Protein AF-A0A426UER0-F1 (afdb_monomer_lite)

Structure (mmCIF, N/CA/C/O backbone):
data_AF-A0A426UER0-F1
#
_entry.id   AF-A0A426UER0-F1
#
loop_
_atom_site.group_PDB
_atom_site.id
_atom_site.type_symbol
_atom_site.label_atom_id
_atom_site.label_alt_id
_atom_site.label_comp_id
_atom_site.label_asym_id
_atom_site.label_entity_id
_atom_site.label_seq_id
_atom_site.pdbx_PDB_ins_code
_atom_site.Cartn_x
_atom_site.Cartn_y
_atom_site.Cartn_z
_atom_site.occupancy
_atom_site.B_iso_or_equiv
_atom_site.auth_seq_id
_atom_site.auth_comp_id
_atom_site.auth_asym_id
_atom_site.auth_atom_id
_atom_site.pdbx_PDB_model_num
ATOM 1 N N . MET A 1 1 ? 30.805 23.265 -19.704 1.00 44.50 1 MET A N 1
ATOM 2 C CA . MET A 1 1 ? 29.381 23.670 -19.684 1.00 44.50 1 MET A CA 1
ATOM 3 C C . MET A 1 1 ? 28.616 22.788 -20.663 1.00 44.50 1 MET A C 1
ATOM 5 O O . MET A 1 1 ? 28.752 23.058 -21.846 1.00 44.50 1 MET A O 1
ATOM 9 N N . HIS A 1 2 ? 27.903 21.750 -20.195 1.00 46.91 2 HIS A N 1
ATOM 10 C CA . HIS A 1 2 ? 26.683 21.133 -20.776 1.00 46.91 2 HIS A CA 1
ATOM 11 C C . HIS A 1 2 ? 26.465 19.728 -20.165 1.00 46.91 2 HIS A C 1
ATOM 13 O O . HIS A 1 2 ? 26.781 18.732 -20.796 1.00 46.91 2 HIS A O 1
ATOM 19 N N . ASP A 1 3 ? 25.918 19.647 -18.945 1.00 48.28 3 ASP A N 1
ATOM 20 C CA . ASP A 1 3 ? 25.449 18.372 -18.349 1.00 48.28 3 ASP A CA 1
ATOM 21 C C . ASP A 1 3 ? 23.965 18.407 -17.932 1.00 48.28 3 ASP A C 1
ATOM 23 O O . ASP A 1 3 ? 23.338 17.363 -17.752 1.00 48.28 3 ASP A O 1
ATOM 27 N N . SER A 1 4 ? 23.347 19.592 -17.862 1.00 52.34 4 SER A N 1
ATOM 28 C CA . SER A 1 4 ? 21.941 19.746 -17.454 1.00 52.34 4 SER A CA 1
ATOM 29 C C . SER A 1 4 ? 20.933 19.194 -18.472 1.00 52.34 4 SER A C 1
ATOM 31 O O . SER A 1 4 ? 19.855 18.768 -18.088 1.00 52.34 4 SER A O 1
ATOM 33 N N . ASN A 1 5 ? 21.287 19.110 -19.759 1.00 56.41 5 ASN A N 1
ATOM 34 C CA . ASN A 1 5 ? 20.340 18.726 -20.818 1.00 56.41 5 ASN A CA 1
ATOM 35 C C . ASN A 1 5 ? 20.066 17.204 -20.878 1.00 56.41 5 ASN A C 1
ATOM 37 O O . ASN A 1 5 ? 19.077 16.758 -21.448 1.00 56.41 5 ASN A O 1
ATOM 41 N N . SER A 1 6 ? 20.940 16.387 -20.281 1.00 60.25 6 SER A N 1
ATOM 42 C CA . SER A 1 6 ? 20.860 14.920 -20.348 1.00 60.25 6 SER A CA 1
ATOM 43 C C . SER A 1 6 ? 19.855 14.344 -19.345 1.00 60.25 6 SER A C 1
ATOM 45 O O . SER A 1 6 ? 19.055 13.477 -19.694 1.00 60.25 6 SER A O 1
ATOM 47 N N . MET A 1 7 ? 19.862 14.843 -18.104 1.00 54.94 7 MET A N 1
ATOM 48 C CA . MET A 1 7 ? 18.943 14.413 -17.038 1.00 54.94 7 MET A CA 1
ATOM 49 C C . MET A 1 7 ? 17.490 14.785 -17.357 1.00 54.94 7 MET A C 1
ATOM 51 O O . MET A 1 7 ? 16.600 13.945 -17.218 1.00 54.94 7 MET A O 1
ATOM 55 N N . ASP A 1 8 ? 17.268 16.002 -17.857 1.00 61.72 8 ASP A N 1
ATOM 56 C CA . ASP A 1 8 ? 15.932 16.515 -18.169 1.00 61.72 8 ASP A CA 1
ATOM 57 C C . ASP A 1 8 ? 15.287 15.733 -19.321 1.00 61.72 8 ASP A C 1
ATOM 59 O O . ASP A 1 8 ? 14.143 15.291 -19.218 1.00 61.72 8 ASP A O 1
ATOM 63 N N . GLN A 1 9 ? 16.046 15.435 -20.381 1.00 60.59 9 GLN A N 1
ATOM 64 C CA . GLN A 1 9 ? 15.556 14.608 -21.490 1.00 60.59 9 GLN A CA 1
ATOM 65 C C . GLN A 1 9 ? 15.218 13.173 -21.055 1.00 60.59 9 GLN A C 1
ATOM 67 O O . GLN A 1 9 ? 14.267 12.573 -21.563 1.00 60.59 9 GLN A O 1
ATOM 72 N N . ARG A 1 10 ? 15.952 12.623 -20.080 1.00 62.59 10 ARG A N 1
ATOM 73 C CA . ARG A 1 10 ? 15.721 11.272 -19.538 1.00 62.59 10 ARG A CA 1
ATOM 74 C C . ARG A 1 10 ? 14.485 11.206 -18.647 1.00 62.59 10 ARG A C 1
ATOM 76 O O . ARG A 1 10 ? 13.692 10.276 -18.786 1.00 62.59 10 ARG A O 1
ATOM 83 N N . ALA A 1 11 ? 14.298 12.192 -17.769 1.00 63.12 11 ALA A N 1
ATOM 84 C CA . ALA A 1 11 ? 13.111 12.296 -16.924 1.00 63.12 11 ALA A CA 1
ATOM 85 C C . ALA A 1 11 ? 11.841 12.467 -17.773 1.00 63.12 11 ALA A C 1
ATOM 87 O O . ALA A 1 11 ? 10.830 11.809 -17.523 1.00 63.12 11 ALA A O 1
ATOM 88 N N . VAL A 1 12 ? 11.914 13.273 -18.837 1.00 65.56 12 VAL A N 1
ATOM 89 C CA . VAL A 1 12 ? 10.804 13.417 -19.782 1.00 65.56 12 VAL A CA 1
ATOM 90 C C . VAL A 1 12 ? 10.546 12.106 -20.534 1.00 65.56 12 VAL A C 1
ATOM 92 O O . VAL A 1 12 ? 9.401 11.674 -20.613 1.00 65.56 12 VAL A O 1
ATOM 95 N N . GLY A 1 13 ? 11.577 11.396 -21.001 1.00 63.50 13 GLY A N 1
ATOM 96 C CA . GLY A 1 13 ? 11.412 10.081 -21.636 1.00 63.50 13 GLY A CA 1
ATOM 97 C C . GLY A 1 13 ? 10.683 9.045 -20.764 1.00 63.50 13 GLY A C 1
ATOM 98 O O . GLY A 1 13 ? 9.899 8.251 -21.292 1.00 63.50 13 GLY A O 1
ATOM 99 N N . PHE A 1 14 ? 10.900 9.084 -19.445 1.00 64.19 14 PHE A N 1
ATOM 100 C CA . PHE A 1 14 ? 10.201 8.254 -18.460 1.00 64.19 14 PHE A CA 1
ATOM 101 C C . PHE A 1 14 ? 8.729 8.650 -18.313 1.00 64.19 14 PHE A C 1
ATOM 103 O O . PHE A 1 14 ? 7.858 7.802 -18.487 1.00 64.19 14 PHE A O 1
ATOM 110 N N . LEU A 1 15 ? 8.445 9.937 -18.084 1.00 66.88 15 LEU A N 1
ATOM 111 C CA . LEU A 1 15 ? 7.071 10.435 -17.948 1.00 66.88 15 LEU A CA 1
ATOM 112 C C . LEU A 1 15 ? 6.230 10.152 -19.198 1.00 66.88 15 LEU A C 1
ATOM 114 O O . LEU A 1 15 ? 5.046 9.843 -19.099 1.00 66.88 15 LEU A O 1
ATOM 118 N N . LEU A 1 16 ? 6.855 10.188 -20.376 1.00 66.94 16 LEU A N 1
ATOM 119 C CA . LEU A 1 16 ? 6.188 9.875 -21.633 1.00 66.94 16 LEU A CA 1
ATOM 120 C C . LEU A 1 16 ? 5.903 8.388 -21.835 1.00 66.94 16 LEU A C 1
ATOM 122 O O . LEU A 1 16 ? 5.054 8.078 -22.652 1.00 66.94 16 LEU A O 1
ATOM 126 N N . ARG A 1 17 ? 6.558 7.454 -21.135 1.00 62.03 17 ARG A N 1
ATOM 127 C CA . ARG A 1 17 ? 6.165 6.028 -21.204 1.00 62.03 17 ARG A CA 1
ATOM 128 C C . ARG A 1 17 ? 4.931 5.702 -20.373 1.00 62.03 17 ARG A C 1
ATOM 130 O O . ARG A 1 17 ? 4.394 4.618 -20.533 1.00 62.03 17 ARG A O 1
ATOM 137 N N . LEU A 1 18 ? 4.517 6.619 -19.510 1.00 62.34 18 LEU A N 1
ATOM 138 C CA . LEU A 1 18 ? 3.399 6.425 -18.597 1.00 62.34 18 LEU A CA 1
ATOM 139 C C . LEU A 1 18 ? 2.084 7.020 -19.139 1.00 62.34 18 LEU A C 1
ATOM 141 O O . LEU A 1 18 ? 1.053 7.013 -18.474 1.00 62.34 18 LEU A O 1
ATOM 145 N N . ILE A 1 19 ? 2.129 7.578 -20.348 1.00 66.94 19 ILE A N 1
ATOM 146 C CA . ILE A 1 19 ? 0.953 7.978 -21.118 1.00 66.94 19 ILE A CA 1
ATOM 147 C C . ILE A 1 19 ? 0.768 7.003 -22.281 1.00 66.94 19 ILE A C 1
ATOM 149 O O . ILE A 1 19 ? 1.700 6.286 -22.647 1.00 66.94 19 ILE A O 1
ATOM 153 N N . ASP A 1 20 ? -0.429 7.006 -22.873 1.00 68.25 20 ASP A N 1
ATOM 154 C CA . ASP A 1 20 ? -0.749 6.198 -24.053 1.00 68.25 20 ASP A CA 1
ATOM 155 C C . ASP A 1 20 ? 0.365 6.255 -25.115 1.00 68.25 20 ASP A C 1
ATOM 157 O O . ASP A 1 20 ? 0.973 7.303 -25.345 1.00 68.25 20 ASP A O 1
ATOM 161 N N . THR A 1 21 ? 0.621 5.128 -25.780 1.00 64.44 21 THR A N 1
ATOM 162 C CA . THR A 1 21 ? 1.771 4.970 -26.681 1.00 64.44 21 THR A CA 1
ATOM 163 C C . THR A 1 21 ? 1.738 5.976 -27.835 1.00 64.44 21 THR A C 1
ATOM 165 O O . THR A 1 21 ? 2.787 6.496 -28.223 1.00 64.44 21 THR A O 1
ATOM 168 N N . GLU A 1 22 ? 0.561 6.340 -28.357 1.00 55.22 22 GLU A N 1
ATOM 169 C CA . GLU A 1 22 ? 0.483 7.401 -29.364 1.00 55.22 22 GLU A CA 1
ATOM 170 C C . GLU A 1 22 ? 0.738 8.786 -28.767 1.00 55.22 22 GLU A C 1
ATOM 172 O O . GLU A 1 22 ? 1.402 9.624 -29.387 1.00 55.22 22 GLU A O 1
ATOM 177 N N . ALA A 1 23 ? 0.222 9.051 -27.564 1.00 57.19 23 ALA A N 1
ATOM 178 C CA . ALA A 1 23 ? 0.462 10.308 -26.862 1.00 57.19 23 ALA A CA 1
ATOM 179 C C . ALA A 1 23 ? 1.957 10.487 -26.538 1.00 57.19 23 ALA A C 1
ATOM 181 O O . ALA A 1 23 ? 2.516 11.560 -26.772 1.00 57.19 23 ALA A O 1
ATOM 182 N N . ALA A 1 24 ? 2.626 9.414 -26.116 1.00 61.94 24 ALA A N 1
ATOM 183 C CA . ALA A 1 24 ? 4.062 9.337 -25.886 1.00 61.94 24 ALA A CA 1
ATOM 184 C C . ALA A 1 24 ? 4.862 9.706 -27.140 1.00 61.94 24 ALA A C 1
ATOM 186 O O . ALA A 1 24 ? 5.786 10.519 -27.081 1.00 61.94 24 ALA A O 1
ATOM 187 N N . VAL A 1 25 ? 4.486 9.137 -28.290 1.00 61.78 25 VAL A N 1
ATOM 188 C CA . VAL A 1 25 ? 5.135 9.395 -29.583 1.00 61.78 25 VAL A CA 1
ATOM 189 C C . VAL A 1 25 ? 4.925 10.843 -30.031 1.00 61.78 25 VAL A C 1
ATOM 191 O O . VAL A 1 25 ? 5.884 11.486 -30.468 1.00 61.78 25 VAL A O 1
ATOM 194 N N . ARG A 1 26 ? 3.710 11.391 -29.884 1.00 60.09 26 ARG A N 1
ATOM 195 C CA . ARG A 1 26 ? 3.411 12.794 -30.224 1.00 60.09 26 ARG A CA 1
ATOM 196 C C . ARG A 1 26 ? 4.241 13.766 -29.391 1.00 60.09 26 ARG A C 1
ATOM 198 O O . ARG A 1 26 ? 4.854 14.670 -29.958 1.00 60.09 26 ARG A O 1
ATOM 205 N N . VAL A 1 27 ? 4.321 13.560 -28.076 1.00 59.12 27 VAL A N 1
ATOM 206 C CA . VAL A 1 27 ? 5.103 14.450 -27.209 1.00 59.12 27 VAL A CA 1
ATOM 207 C C . VAL A 1 27 ? 6.604 14.281 -27.449 1.00 59.12 27 VAL A C 1
ATOM 209 O O . VAL A 1 27 ? 7.288 15.293 -27.554 1.00 59.12 27 VAL A O 1
ATOM 212 N N . ARG A 1 28 ? 7.123 13.057 -27.657 1.00 64.69 28 ARG A N 1
ATOM 213 C CA . ARG A 1 28 ? 8.539 12.835 -28.032 1.00 64.69 28 ARG A CA 1
ATOM 214 C C . ARG A 1 28 ? 8.916 13.579 -29.308 1.00 64.69 28 ARG A C 1
ATOM 216 O O . ARG A 1 28 ? 9.954 14.234 -29.343 1.00 64.69 28 ARG A O 1
ATOM 223 N N . ARG A 1 29 ? 8.060 13.521 -30.333 1.00 58.19 29 ARG A N 1
ATOM 224 C CA . ARG A 1 29 ? 8.270 14.237 -31.599 1.00 58.19 29 ARG A CA 1
ATOM 225 C C . ARG A 1 29 ? 8.222 15.756 -31.403 1.00 58.19 29 ARG A C 1
ATOM 227 O O . ARG A 1 29 ? 8.986 16.464 -32.045 1.00 58.19 29 ARG A O 1
ATOM 234 N N . HIS A 1 30 ? 7.372 16.244 -30.501 1.00 52.84 30 HIS A N 1
ATOM 235 C CA . HIS A 1 30 ? 7.251 17.669 -30.197 1.00 52.84 30 HIS A CA 1
ATOM 236 C C . HIS A 1 30 ? 8.464 18.234 -29.435 1.00 52.84 30 HIS A C 1
ATOM 238 O O . HIS A 1 30 ? 8.856 19.369 -29.680 1.00 52.84 30 HIS A O 1
ATOM 244 N N . ILE A 1 31 ? 9.087 17.442 -28.555 1.00 57.97 31 ILE A N 1
ATOM 245 C CA . ILE A 1 31 ? 10.259 17.858 -27.757 1.00 57.97 31 ILE A CA 1
ATOM 246 C C . ILE A 1 31 ? 11.611 17.406 -28.341 1.00 57.97 31 ILE A C 1
ATOM 248 O O . ILE A 1 31 ? 12.651 17.681 -27.749 1.00 57.97 31 ILE A O 1
ATOM 252 N N . GLY A 1 32 ? 11.612 16.667 -29.456 1.00 53.72 32 GLY A N 1
ATOM 253 C CA . GLY A 1 32 ? 12.826 16.140 -30.091 1.00 53.72 32 GLY A CA 1
ATOM 254 C C . GLY A 1 32 ? 13.513 14.989 -29.340 1.00 53.72 32 GLY A C 1
ATOM 255 O O . GLY A 1 32 ? 14.719 14.805 -29.486 1.00 53.72 32 GLY A O 1
ATOM 256 N N . ALA A 1 33 ? 12.781 14.214 -28.532 1.00 60.12 33 ALA A N 1
ATOM 257 C CA . ALA A 1 33 ? 13.361 13.123 -27.744 1.00 60.12 33 ALA A CA 1
ATOM 258 C C . ALA A 1 33 ? 13.545 11.828 -28.572 1.00 60.12 33 ALA A C 1
ATOM 260 O O . ALA A 1 33 ? 12.626 11.439 -29.303 1.00 60.12 33 ALA A O 1
ATOM 261 N N . PRO A 1 34 ? 14.688 11.123 -28.441 1.00 58.12 34 PRO A N 1
ATOM 262 C CA . PRO A 1 34 ? 14.966 9.894 -29.185 1.00 58.12 34 PRO A CA 1
ATOM 263 C C . PRO A 1 34 ? 14.052 8.712 -28.784 1.00 58.12 34 PRO A C 1
ATOM 265 O O . PRO A 1 34 ? 13.422 8.724 -27.715 1.00 58.12 34 PRO A O 1
ATOM 268 N N . PRO A 1 35 ? 13.931 7.683 -29.649 1.00 58.16 35 PRO A N 1
ATOM 269 C CA . PRO A 1 35 ? 13.163 6.475 -29.359 1.00 58.16 35 PRO A CA 1
ATOM 270 C C . PRO A 1 35 ? 13.840 5.623 -28.276 1.00 58.16 35 PRO A C 1
ATOM 272 O O . PRO A 1 35 ? 15.065 5.659 -28.146 1.00 58.16 35 PRO A O 1
ATOM 275 N N . PRO A 1 36 ? 13.061 4.834 -27.516 1.00 58.41 36 PRO A N 1
ATOM 276 C CA . PRO A 1 36 ? 13.577 4.210 -26.317 1.00 58.41 36 PRO A CA 1
ATOM 277 C C . PRO A 1 36 ? 14.601 3.097 -26.577 1.00 58.41 36 PRO A C 1
ATOM 279 O O . PRO A 1 36 ? 14.276 2.093 -27.206 1.00 58.41 36 PRO A O 1
ATOM 282 N N . GLY A 1 37 ? 15.822 3.238 -26.050 1.00 61.12 37 GLY A N 1
ATOM 283 C CA . GLY A 1 37 ? 16.854 2.187 -26.058 1.00 61.12 37 GLY A CA 1
ATOM 284 C C . GLY A 1 37 ? 16.788 1.230 -24.851 1.00 61.12 37 GLY A C 1
ATOM 285 O O . GLY A 1 37 ? 16.264 1.578 -23.795 1.00 61.12 37 GLY A O 1
ATOM 286 N N . ALA A 1 38 ? 17.388 0.034 -24.952 1.00 57.62 38 ALA A N 1
ATOM 287 C CA . ALA A 1 38 ? 17.429 -0.964 -23.862 1.00 57.62 38 ALA A CA 1
ATOM 288 C C . ALA A 1 38 ? 18.090 -0.449 -22.558 1.00 57.62 38 ALA A C 1
ATOM 290 O O . ALA A 1 38 ? 17.736 -0.880 -21.461 1.00 57.62 38 ALA A O 1
ATOM 291 N N . ASN A 1 39 ? 18.999 0.528 -22.659 1.00 61.44 39 ASN A N 1
ATOM 292 C CA . ASN A 1 39 ? 19.630 1.184 -21.507 1.00 61.44 39 ASN A CA 1
ATOM 293 C C . ASN A 1 39 ? 18.731 2.216 -20.803 1.00 61.44 39 ASN A C 1
ATOM 295 O O . ASN A 1 39 ? 19.044 2.627 -19.686 1.00 61.44 39 ASN A O 1
ATOM 299 N N . GLU A 1 40 ? 17.606 2.621 -21.396 1.00 64.19 40 GLU A N 1
ATOM 300 C CA . GLU A 1 40 ? 16.745 3.650 -20.804 1.00 64.19 40 GLU A CA 1
ATOM 301 C C . GLU A 1 40 ? 16.053 3.195 -19.528 1.00 64.19 40 GLU A C 1
ATOM 303 O O . GLU A 1 40 ? 15.852 4.019 -18.645 1.00 64.19 40 GLU A O 1
ATOM 308 N N . ARG A 1 41 ? 15.733 1.903 -19.373 1.00 63.59 41 ARG A N 1
ATOM 309 C CA . ARG A 1 41 ? 15.126 1.399 -18.127 1.00 63.59 41 ARG A CA 1
ATOM 310 C C . ARG A 1 41 ? 16.081 1.509 -16.944 1.00 63.59 41 ARG A C 1
ATOM 312 O O . ARG A 1 41 ? 15.690 1.986 -15.886 1.00 63.59 41 ARG A O 1
ATOM 319 N N . ARG A 1 42 ? 17.352 1.139 -17.136 1.00 66.25 42 ARG A N 1
ATOM 320 C CA . ARG A 1 42 ? 18.391 1.277 -16.099 1.00 66.25 42 ARG A CA 1
ATOM 321 C C . ARG A 1 42 ? 18.643 2.741 -15.751 1.00 66.25 42 ARG A C 1
ATOM 323 O O . ARG A 1 42 ? 18.807 3.073 -14.582 1.00 66.25 42 ARG A O 1
ATOM 330 N N . VAL A 1 43 ? 18.638 3.615 -16.755 1.00 67.25 43 VAL A N 1
ATOM 331 C CA . VAL A 1 43 ? 18.801 5.059 -16.559 1.00 67.25 43 VAL A CA 1
ATOM 332 C C . VAL A 1 43 ? 17.584 5.665 -15.859 1.00 67.25 43 VAL A C 1
ATOM 334 O O . VAL A 1 43 ? 17.763 6.404 -14.902 1.00 67.25 43 VAL A O 1
ATOM 337 N N . ALA A 1 44 ? 16.362 5.320 -16.263 1.00 68.62 44 ALA A N 1
ATOM 338 C CA . ALA A 1 44 ? 15.135 5.771 -15.610 1.00 68.62 44 ALA A CA 1
ATOM 339 C C . ALA A 1 44 ? 15.056 5.279 -14.162 1.00 68.62 44 ALA A C 1
ATOM 341 O O . ALA A 1 44 ? 14.701 6.050 -13.280 1.00 68.62 44 ALA A O 1
ATOM 342 N N . HIS A 1 45 ? 15.470 4.037 -13.899 1.00 76.38 45 HIS A N 1
ATOM 343 C CA . HIS A 1 45 ? 15.615 3.517 -12.544 1.00 76.38 45 HIS A CA 1
ATOM 344 C C . HIS A 1 45 ? 16.614 4.350 -11.735 1.00 76.38 45 HIS A C 1
ATOM 346 O O . HIS A 1 45 ? 16.298 4.792 -10.635 1.00 76.38 45 HIS A O 1
ATOM 352 N N . ALA A 1 46 ? 17.812 4.600 -12.272 1.00 73.75 46 ALA A N 1
ATOM 353 C CA . ALA A 1 46 ? 18.825 5.413 -11.600 1.00 73.75 46 ALA A CA 1
ATOM 354 C C . ALA A 1 46 ? 18.329 6.841 -11.320 1.00 73.75 46 ALA A C 1
ATOM 356 O O . ALA A 1 46 ? 18.554 7.361 -10.233 1.00 73.75 46 ALA A O 1
ATOM 357 N N . VAL A 1 47 ? 17.612 7.444 -12.270 1.00 78.88 47 VAL A N 1
ATOM 358 C CA . VAL A 1 47 ? 17.001 8.769 -12.126 1.00 78.88 47 VAL A CA 1
ATOM 359 C C . VAL A 1 47 ? 15.896 8.747 -11.068 1.00 78.88 47 VAL A C 1
ATOM 361 O O . VAL A 1 47 ? 15.883 9.612 -10.198 1.00 78.88 47 VAL A O 1
ATOM 364 N N . LEU A 1 48 ? 15.022 7.736 -11.064 1.00 83.88 48 LEU A N 1
ATOM 365 C CA . LEU A 1 48 ? 13.988 7.575 -10.041 1.00 83.88 48 LEU A CA 1
ATOM 366 C C . LEU A 1 48 ? 14.607 7.499 -8.640 1.00 83.88 48 LEU A C 1
ATOM 368 O O . LEU A 1 48 ? 14.125 8.166 -7.739 1.00 83.88 48 LEU A O 1
ATOM 372 N N . GLN A 1 49 ? 15.713 6.770 -8.462 1.00 87.06 49 GLN A N 1
ATOM 373 C CA . GLN A 1 49 ? 16.409 6.697 -7.168 1.00 87.06 49 GLN A CA 1
ATOM 374 C C . GLN A 1 49 ? 17.068 8.019 -6.730 1.00 87.06 49 GLN A C 1
ATOM 376 O O . GLN A 1 49 ? 17.418 8.165 -5.561 1.00 87.06 49 GLN A O 1
ATOM 381 N N . GLN A 1 50 ? 17.269 8.973 -7.642 1.00 85.38 50 GLN A N 1
ATOM 382 C CA . GLN A 1 50 ? 17.936 10.248 -7.359 1.00 85.38 50 GLN A CA 1
ATOM 383 C C . GLN A 1 50 ? 16.965 11.398 -7.079 1.00 85.38 50 GLN A C 1
ATOM 385 O O . GLN A 1 50 ? 17.373 12.412 -6.511 1.00 85.38 50 GLN A O 1
ATOM 390 N N . ILE A 1 51 ? 15.695 11.272 -7.472 1.00 88.00 51 ILE A N 1
ATOM 391 C CA . ILE A 1 51 ? 14.717 12.356 -7.369 1.00 88.00 51 ILE A CA 1
ATOM 392 C C . ILE A 1 51 ? 13.703 12.036 -6.274 1.00 88.00 51 ILE A C 1
ATOM 394 O O . ILE A 1 51 ? 13.084 10.980 -6.257 1.00 88.00 51 ILE A O 1
ATOM 398 N N . MET A 1 52 ? 13.452 13.000 -5.390 1.00 90.56 52 MET A N 1
ATOM 399 C CA . MET A 1 52 ? 12.366 12.892 -4.419 1.00 90.56 52 MET A CA 1
ATOM 400 C C . MET A 1 52 ? 11.017 13.027 -5.123 1.00 90.56 52 MET A C 1
ATOM 402 O O . MET A 1 52 ? 10.570 14.137 -5.416 1.00 90.56 52 MET A O 1
ATOM 406 N N . VAL A 1 53 ? 10.349 11.902 -5.369 1.00 88.56 53 VAL A N 1
ATOM 407 C CA . VAL A 1 53 ? 8.989 11.898 -5.916 1.00 88.56 53 VAL A CA 1
ATOM 408 C C . VAL A 1 53 ? 7.927 11.801 -4.811 1.00 88.56 53 VAL A C 1
ATOM 410 O O . VAL A 1 53 ? 8.157 11.161 -3.777 1.00 88.56 53 VAL A O 1
ATOM 413 N N . PRO A 1 54 ? 6.747 12.425 -4.992 1.00 89.56 54 PRO A N 1
ATOM 414 C CA . PRO A 1 54 ? 5.618 12.236 -4.088 1.00 89.56 54 PRO A CA 1
ATOM 415 C C . PRO A 1 54 ? 5.173 10.762 -4.020 1.00 89.56 54 PRO A C 1
ATOM 417 O O . PRO A 1 54 ? 5.188 10.082 -5.047 1.00 89.56 54 PRO A O 1
ATOM 420 N N . PRO A 1 55 ? 4.669 10.270 -2.870 1.00 89.62 55 PRO A N 1
ATOM 421 C CA . PRO A 1 55 ? 4.181 8.892 -2.743 1.00 89.62 55 PRO A CA 1
ATOM 422 C C . PRO A 1 55 ? 3.088 8.506 -3.751 1.00 89.62 55 PRO A C 1
ATOM 424 O O . PRO A 1 55 ? 3.003 7.351 -4.148 1.00 89.62 55 PRO A O 1
ATOM 427 N N . SER A 1 56 ? 2.269 9.458 -4.207 1.00 85.94 56 SER A N 1
ATOM 428 C CA . SER A 1 56 ? 1.261 9.207 -5.247 1.00 85.94 56 SER A CA 1
ATOM 429 C C . SER A 1 56 ? 1.875 8.800 -6.588 1.00 85.94 56 SER A C 1
ATOM 431 O O . SER A 1 56 ? 1.293 7.982 -7.287 1.00 85.94 56 SER A O 1
ATOM 433 N N . VAL A 1 57 ? 3.054 9.332 -6.931 1.00 89.12 57 VAL A N 1
ATOM 434 C CA . VAL A 1 57 ? 3.780 8.947 -8.152 1.00 89.12 57 VAL A CA 1
ATOM 435 C C . VAL A 1 57 ? 4.305 7.521 -8.022 1.00 89.12 57 VAL A C 1
ATOM 437 O O . VAL A 1 57 ? 4.233 6.762 -8.977 1.00 89.12 57 VAL A O 1
ATOM 440 N N . LEU A 1 58 ? 4.778 7.131 -6.834 1.00 92.94 58 LEU A N 1
ATOM 441 C CA . LEU A 1 58 ? 5.203 5.752 -6.585 1.00 92.94 58 LEU A CA 1
ATOM 442 C C . LEU A 1 58 ? 4.039 4.768 -6.713 1.00 92.94 58 LEU A C 1
ATOM 444 O O . LEU A 1 58 ? 4.216 3.729 -7.331 1.00 92.94 58 LEU A O 1
ATOM 448 N N . VAL A 1 59 ? 2.856 5.099 -6.181 1.00 91.62 59 VAL A N 1
ATOM 449 C CA . VAL A 1 59 ? 1.660 4.254 -6.357 1.00 91.62 59 VAL A CA 1
ATOM 450 C C . VAL A 1 59 ? 1.297 4.112 -7.827 1.00 91.62 59 VAL A C 1
ATOM 452 O O . VAL A 1 59 ? 1.067 3.001 -8.275 1.00 91.62 59 VAL A O 1
ATOM 455 N N . TRP A 1 60 ? 1.327 5.200 -8.587 1.00 88.81 60 TRP A N 1
ATOM 456 C CA . TRP A 1 60 ? 1.055 5.139 -10.018 1.00 88.81 60 TRP A CA 1
ATOM 457 C C . TRP A 1 60 ? 2.071 4.284 -10.793 1.00 88.81 60 TRP A C 1
ATOM 459 O O . TRP A 1 60 ? 1.687 3.531 -11.674 1.00 88.81 60 TRP A O 1
ATOM 469 N N . ILE A 1 61 ? 3.357 4.314 -10.424 1.00 88.81 61 ILE A N 1
ATOM 470 C CA . ILE A 1 61 ? 4.357 3.393 -10.996 1.00 88.81 61 ILE A CA 1
ATOM 471 C C . ILE A 1 61 ? 4.029 1.935 -10.642 1.00 88.81 61 ILE A C 1
ATOM 473 O O . ILE A 1 61 ? 4.206 1.050 -11.473 1.00 88.81 61 ILE A O 1
ATOM 477 N N . LEU A 1 62 ? 3.564 1.678 -9.415 1.00 91.69 62 LEU A N 1
ATOM 478 C CA . LEU A 1 62 ? 3.178 0.338 -8.969 1.00 91.69 62 LEU A CA 1
ATOM 479 C C . LEU A 1 62 ? 1.933 -0.185 -9.707 1.00 91.69 62 LEU A C 1
ATOM 481 O O . LEU A 1 62 ? 1.833 -1.391 -9.908 1.00 91.69 62 LEU A O 1
ATOM 485 N N . GLU A 1 63 ? 1.015 0.690 -10.138 1.00 90.75 63 GLU A N 1
ATOM 486 C CA . GLU A 1 63 ? -0.192 0.327 -10.907 1.00 90.75 63 GLU A CA 1
ATOM 487 C C . GLU A 1 63 ? 0.118 -0.332 -12.265 1.00 90.75 63 GLU A C 1
ATOM 489 O O . GLU A 1 63 ? -0.727 -1.064 -12.778 1.00 90.75 63 GLU A O 1
ATOM 494 N N . GLU A 1 64 ? 1.330 -0.157 -12.808 1.00 87.81 64 GLU A N 1
ATOM 495 C CA . GLU A 1 64 ? 1.808 -0.879 -14.001 1.00 87.81 64 GLU A CA 1
ATOM 496 C C . GLU A 1 64 ? 2.000 -2.389 -13.750 1.00 87.81 64 GLU A C 1
ATOM 498 O O . GLU A 1 64 ? 2.146 -3.164 -14.696 1.00 87.81 64 GLU A O 1
ATOM 503 N N . ASP A 1 65 ? 2.012 -2.826 -12.482 1.00 88.88 65 ASP A N 1
ATOM 504 C CA . ASP A 1 65 ? 2.139 -4.229 -12.066 1.00 88.88 65 ASP A CA 1
ATOM 505 C C . ASP A 1 65 ? 3.382 -4.953 -12.651 1.00 88.88 65 ASP A C 1
ATOM 507 O O . ASP A 1 65 ? 3.417 -6.187 -12.765 1.00 88.88 65 ASP A O 1
ATOM 511 N N . ASP A 1 66 ? 4.427 -4.194 -12.997 1.00 87.75 66 ASP A N 1
ATOM 512 C CA . ASP A 1 66 ? 5.696 -4.687 -13.541 1.00 87.75 66 ASP A CA 1
ATOM 513 C C . ASP A 1 66 ? 6.688 -5.028 -12.402 1.00 87.75 66 ASP A C 1
ATOM 515 O O . ASP A 1 66 ? 7.029 -4.159 -11.591 1.00 87.75 66 ASP A O 1
ATOM 519 N N . PRO A 1 67 ? 7.196 -6.275 -12.310 1.00 90.69 67 PRO A N 1
ATOM 520 C CA . PRO A 1 67 ? 8.096 -6.682 -11.228 1.00 90.69 67 PRO A CA 1
ATOM 521 C C . PRO A 1 67 ? 9.414 -5.893 -11.140 1.00 90.69 67 PRO A C 1
ATOM 523 O O . PRO A 1 67 ? 9.942 -5.730 -10.037 1.00 90.69 67 PRO A O 1
ATOM 526 N N . GLU A 1 68 ? 9.958 -5.406 -12.262 1.00 88.75 68 GLU A N 1
ATOM 527 C CA . GLU A 1 68 ? 11.191 -4.607 -12.277 1.00 88.75 68 GLU A CA 1
ATOM 528 C C . GLU A 1 68 ? 10.926 -3.200 -11.725 1.00 88.75 68 GLU A C 1
ATOM 530 O O . GLU A 1 68 ? 11.691 -2.702 -10.894 1.00 88.75 68 GLU A O 1
ATOM 535 N N . LEU A 1 69 ? 9.816 -2.573 -12.132 1.00 89.75 69 LEU A N 1
ATOM 536 C CA . LEU A 1 69 ? 9.387 -1.276 -11.598 1.00 89.75 69 LEU A CA 1
ATOM 537 C C . LEU A 1 69 ? 9.044 -1.364 -10.109 1.00 89.75 69 LEU A C 1
ATOM 539 O O . LEU A 1 69 ? 9.443 -0.497 -9.330 1.00 89.75 69 LEU A O 1
ATOM 543 N N . ASN A 1 70 ? 8.396 -2.446 -9.683 1.00 94.06 70 ASN A N 1
ATOM 544 C CA . ASN A 1 70 ? 8.090 -2.687 -8.276 1.00 94.06 70 ASN A CA 1
ATOM 545 C C . ASN A 1 70 ? 9.364 -2.784 -7.424 1.00 94.06 70 ASN A C 1
ATOM 547 O O . ASN A 1 70 ? 9.417 -2.228 -6.325 1.00 94.06 70 ASN A O 1
ATOM 551 N N . ALA A 1 71 ? 10.420 -3.423 -7.940 1.00 94.06 71 ALA A N 1
ATOM 552 C CA . ALA A 1 71 ? 11.724 -3.459 -7.279 1.00 94.06 71 ALA A CA 1
ATOM 553 C C . ALA A 1 71 ? 12.380 -2.075 -7.180 1.00 94.06 71 ALA A C 1
ATOM 555 O O . ALA A 1 71 ? 12.960 -1.745 -6.142 1.00 94.06 71 ALA A O 1
ATOM 556 N N . ALA A 1 72 ? 12.219 -1.239 -8.207 1.00 91.94 72 ALA A N 1
ATOM 557 C CA . ALA A 1 72 ? 12.653 0.152 -8.167 1.00 91.94 72 ALA A CA 1
ATOM 558 C C . ALA A 1 72 ? 11.946 0.930 -7.053 1.00 91.94 72 ALA A C 1
ATOM 560 O O . ALA A 1 72 ? 12.587 1.591 -6.233 1.00 91.94 72 ALA A O 1
ATOM 561 N N . VAL A 1 73 ? 10.618 0.821 -6.993 1.00 93.94 73 VAL A N 1
ATOM 562 C CA . VAL A 1 73 ? 9.816 1.498 -5.974 1.00 93.94 73 VAL A CA 1
ATOM 563 C C . VAL A 1 73 ? 10.177 0.992 -4.581 1.00 93.94 73 VAL A C 1
ATOM 565 O O . VAL A 1 73 ? 10.328 1.803 -3.675 1.00 93.94 73 VAL A O 1
ATOM 568 N N . TYR A 1 74 ? 10.405 -0.311 -4.400 1.00 95.50 74 TYR A N 1
ATOM 569 C CA . TYR A 1 74 ? 10.822 -0.871 -3.113 1.00 95.50 74 TYR A CA 1
ATOM 570 C C . TYR A 1 74 ? 12.072 -0.178 -2.541 1.00 95.50 74 TYR A C 1
ATOM 572 O O . TYR A 1 74 ? 12.086 0.213 -1.367 1.00 95.50 74 TYR A O 1
ATOM 580 N N . GLY A 1 75 ? 13.100 0.003 -3.379 1.00 93.88 75 GLY A N 1
ATOM 581 C CA . GLY A 1 75 ? 14.362 0.646 -3.002 1.00 93.88 75 GLY A CA 1
ATOM 582 C C . GLY A 1 75 ? 14.277 2.165 -2.828 1.00 93.88 75 GLY A C 1
ATOM 583 O O . GLY A 1 75 ? 15.186 2.764 -2.258 1.00 93.88 75 GLY A O 1
ATOM 584 N N . HIS A 1 76 ? 13.186 2.792 -3.273 1.00 94.88 76 HIS A N 1
ATOM 585 C CA . HIS A 1 76 ? 13.071 4.242 -3.304 1.00 94.88 76 HIS A CA 1
ATOM 586 C C . HIS A 1 76 ? 12.977 4.860 -1.886 1.00 94.88 76 HIS A C 1
ATOM 588 O O . HIS A 1 76 ? 12.233 4.348 -1.035 1.00 94.88 76 HIS A O 1
ATOM 594 N N . PRO A 1 77 ? 13.649 6.000 -1.607 1.00 93.06 77 PRO A N 1
ATOM 595 C CA . PRO A 1 77 ? 13.625 6.643 -0.286 1.00 93.06 77 PRO A CA 1
ATOM 596 C C . PRO A 1 77 ? 12.224 7.045 0.200 1.00 93.06 77 PRO A C 1
ATOM 598 O O . PRO A 1 77 ? 11.907 6.889 1.376 1.00 93.06 77 PRO A O 1
ATOM 601 N N . CYS A 1 78 ? 11.356 7.513 -0.703 1.00 93.38 78 CYS A N 1
ATOM 602 C CA . CYS A 1 78 ? 9.970 7.881 -0.372 1.00 93.38 78 CYS A CA 1
ATOM 603 C C . CYS A 1 78 ? 9.001 6.693 -0.250 1.00 93.38 78 CYS A C 1
ATOM 605 O O . CYS A 1 78 ? 7.830 6.922 0.057 1.00 93.38 78 CYS A O 1
ATOM 607 N N . ALA A 1 79 ? 9.429 5.457 -0.532 1.00 93.50 79 ALA A N 1
ATOM 608 C CA . ALA A 1 79 ? 8.544 4.305 -0.424 1.00 93.50 79 ALA A CA 1
ATOM 609 C C . ALA A 1 79 ? 8.281 3.980 1.045 1.00 93.50 79 ALA A C 1
ATOM 611 O O . ALA 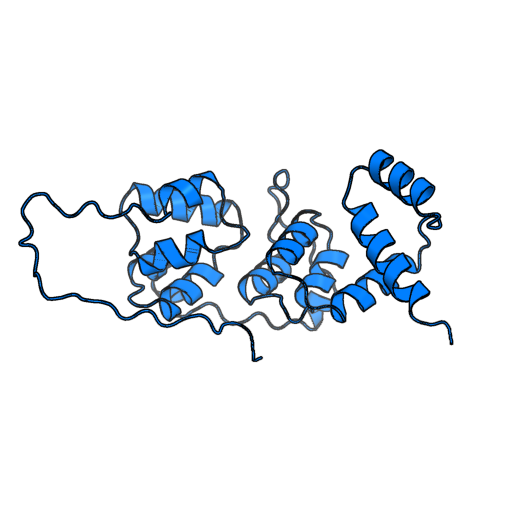A 1 79 ? 9.197 3.679 1.817 1.00 93.50 79 ALA A O 1
ATOM 612 N N . ASP A 1 80 ? 7.014 4.056 1.440 1.00 91.75 80 ASP A N 1
ATOM 613 C CA . ASP A 1 80 ? 6.626 3.776 2.813 1.00 91.75 80 ASP A CA 1
ATOM 614 C C . ASP A 1 80 ? 6.616 2.256 3.103 1.00 91.75 80 ASP A C 1
ATOM 616 O O . ASP A 1 80 ?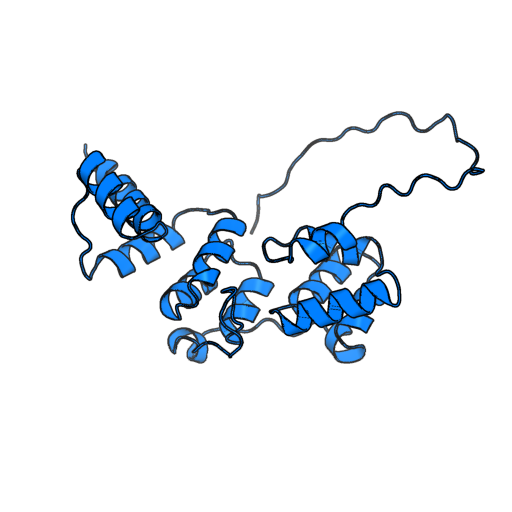 6.631 1.428 2.182 1.00 91.75 80 ASP A O 1
ATOM 620 N N . PRO A 1 81 ? 6.589 1.844 4.385 1.00 90.75 81 PRO A N 1
ATOM 621 C CA . PRO A 1 81 ? 6.578 0.427 4.746 1.00 90.75 81 PRO A CA 1
ATOM 622 C C . PRO A 1 81 ? 5.396 -0.371 4.178 1.00 90.75 81 PRO A C 1
ATOM 624 O O . PRO A 1 81 ? 5.508 -1.584 4.024 1.00 90.75 81 PRO A O 1
ATOM 627 N N . THR A 1 82 ? 4.272 0.282 3.875 1.00 93.25 82 THR A N 1
ATOM 628 C CA . THR A 1 82 ? 3.095 -0.360 3.276 1.00 93.25 82 THR A CA 1
ATOM 629 C C . THR A 1 82 ? 3.370 -0.705 1.822 1.00 93.25 82 THR A C 1
ATOM 631 O O . THR A 1 82 ? 3.144 -1.843 1.426 1.00 93.25 82 THR A O 1
ATOM 634 N N . MET A 1 83 ? 3.920 0.242 1.052 1.00 94.56 83 MET A N 1
ATOM 635 C CA . 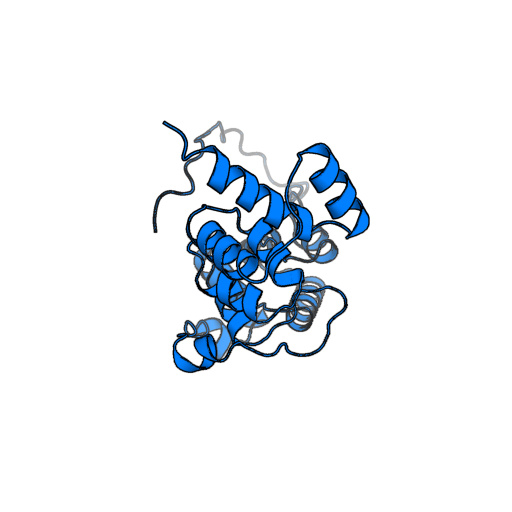MET A 1 83 ? 4.326 0.017 -0.340 1.00 94.56 83 MET A CA 1
ATOM 636 C C . MET A 1 83 ? 5.368 -1.092 -0.426 1.00 94.56 83 MET A C 1
ATOM 638 O O . MET A 1 83 ? 5.203 -2.042 -1.187 1.00 94.56 83 MET A O 1
ATOM 642 N N . ARG A 1 84 ? 6.406 -1.018 0.417 1.00 95.50 84 ARG A N 1
ATOM 643 C CA . ARG A 1 84 ? 7.451 -2.046 0.474 1.00 95.50 84 ARG A CA 1
ATOM 644 C C . ARG A 1 84 ? 6.868 -3.420 0.785 1.00 95.50 84 ARG A C 1
ATOM 646 O O . ARG A 1 84 ? 7.176 -4.382 0.091 1.00 95.50 84 ARG A O 1
ATOM 653 N N . ARG A 1 85 ? 5.973 -3.510 1.773 1.00 95.44 85 ARG A N 1
ATOM 654 C CA . ARG A 1 85 ? 5.285 -4.763 2.105 1.00 95.44 85 ARG A CA 1
ATOM 655 C C . ARG A 1 85 ? 4.441 -5.279 0.942 1.00 95.44 85 ARG A C 1
ATOM 657 O O . ARG A 1 85 ? 4.509 -6.462 0.633 1.00 95.44 85 ARG A O 1
ATOM 664 N N . ALA A 1 86 ? 3.660 -4.411 0.308 1.00 94.88 86 ALA A N 1
ATOM 665 C CA . ALA A 1 86 ? 2.806 -4.771 -0.816 1.00 94.88 86 ALA A CA 1
ATOM 666 C C . ALA A 1 86 ? 3.633 -5.326 -1.989 1.00 94.88 86 ALA A C 1
ATOM 668 O O . ALA A 1 86 ? 3.297 -6.388 -2.508 1.00 94.88 86 ALA A O 1
ATOM 669 N N . VAL A 1 87 ? 4.773 -4.703 -2.312 1.00 95.81 87 VAL A N 1
ATOM 670 C CA . VAL A 1 87 ? 5.720 -5.221 -3.311 1.00 95.81 87 VAL A CA 1
ATOM 671 C C . VAL A 1 87 ? 6.260 -6.599 -2.920 1.00 95.81 87 VAL A C 1
ATOM 673 O O . VAL A 1 87 ? 6.209 -7.522 -3.729 1.00 95.81 87 VAL A O 1
ATOM 676 N N . LEU A 1 88 ? 6.737 -6.777 -1.682 1.00 96.06 88 LEU A N 1
ATOM 677 C CA . LEU A 1 88 ? 7.293 -8.063 -1.234 1.00 96.06 88 LEU A CA 1
ATOM 678 C C . LEU A 1 88 ? 6.271 -9.195 -1.203 1.00 96.06 88 LEU A C 1
ATOM 680 O O . LEU A 1 88 ? 6.625 -10.355 -1.398 1.00 96.06 88 LEU A O 1
ATOM 684 N N . ARG A 1 89 ? 5.001 -8.864 -0.976 1.00 94.50 89 ARG A N 1
ATOM 685 C CA . ARG A 1 89 ? 3.901 -9.832 -0.972 1.00 94.50 89 ARG A CA 1
ATOM 686 C C . ARG A 1 89 ? 3.298 -10.056 -2.356 1.00 94.50 89 ARG A C 1
ATOM 688 O O . ARG A 1 89 ? 2.360 -10.840 -2.469 1.00 94.50 89 ARG A O 1
ATOM 695 N N . GLY A 1 90 ? 3.803 -9.371 -3.385 1.00 95.19 90 GLY A N 1
ATOM 696 C CA . GLY A 1 90 ? 3.253 -9.428 -4.734 1.00 95.19 90 GLY A CA 1
ATOM 697 C C . GLY A 1 90 ? 1.796 -8.967 -4.785 1.00 95.19 90 GLY A C 1
ATOM 698 O O . GLY A 1 90 ? 0.989 -9.569 -5.488 1.00 95.19 90 GLY A O 1
ATOM 699 N N . ALA A 1 91 ? 1.415 -7.958 -4.001 1.00 94.00 91 ALA A N 1
ATOM 700 C CA . ALA A 1 91 ? 0.067 -7.408 -4.070 1.00 94.00 91 ALA A CA 1
ATOM 701 C C . ALA A 1 91 ? -0.131 -6.692 -5.420 1.00 94.00 91 ALA A C 1
ATOM 703 O O . ALA A 1 91 ? 0.739 -5.910 -5.804 1.00 94.00 91 ALA A O 1
ATOM 704 N N . PRO A 1 92 ? -1.237 -6.942 -6.144 1.00 91.50 92 PRO A N 1
ATOM 705 C CA . PRO A 1 92 ? -1.550 -6.185 -7.347 1.00 91.50 92 PRO A CA 1
ATOM 706 C C . PRO A 1 92 ? -1.997 -4.770 -6.976 1.00 91.50 92 PRO A C 1
ATOM 708 O O . PRO A 1 92 ? -2.803 -4.593 -6.053 1.00 91.50 92 PRO A O 1
ATOM 711 N N . PHE A 1 93 ? -1.500 -3.787 -7.718 1.00 87.31 93 PHE A N 1
ATOM 712 C CA . PHE A 1 93 ? -1.889 -2.384 -7.589 1.00 87.31 93 PHE A CA 1
ATOM 713 C C . PHE A 1 93 ? -2.788 -1.960 -8.746 1.00 87.31 93 PHE A C 1
ATOM 715 O O . PHE A 1 93 ? -3.702 -1.162 -8.537 1.00 87.31 93 PHE A O 1
ATOM 722 N N . GLY A 1 94 ? -2.572 -2.534 -9.933 1.00 83.88 94 GLY A N 1
ATOM 723 C CA . GLY A 1 94 ? -3.388 -2.276 -11.109 1.00 83.88 94 GLY A CA 1
ATOM 724 C C . GLY A 1 94 ? -4.866 -2.644 -10.891 1.00 83.88 94 GLY A C 1
ATOM 725 O O . GLY A 1 94 ? -5.176 -3.644 -10.228 1.00 83.88 94 GLY A O 1
ATOM 726 N N . PRO A 1 95 ? -5.814 -1.870 -11.453 1.00 78.25 95 PRO A N 1
ATOM 727 C CA . PRO A 1 95 ? -7.250 -2.067 -11.226 1.00 78.25 95 PRO A CA 1
ATOM 728 C C . PRO A 1 95 ? -7.787 -3.384 -11.812 1.00 78.25 95 PRO A C 1
ATOM 730 O O . PRO A 1 95 ? -8.751 -3.953 -11.292 1.00 78.25 95 PRO A O 1
ATOM 733 N N . ASP A 1 96 ? -7.157 -3.890 -12.874 1.00 81.31 96 ASP A N 1
ATOM 734 C CA . ASP A 1 96 ? -7.644 -5.055 -13.620 1.00 81.31 96 ASP A CA 1
ATOM 735 C C . ASP A 1 96 ? -7.074 -6.383 -13.109 1.00 81.31 96 ASP A C 1
ATOM 737 O O . ASP A 1 96 ? -7.610 -7.460 -13.400 1.00 81.31 96 ASP A O 1
ATOM 741 N N . ARG A 1 97 ? -6.007 -6.342 -12.303 1.00 80.94 97 ARG A N 1
ATOM 742 C CA . ARG A 1 97 ? -5.332 -7.548 -11.831 1.00 80.94 97 ARG A CA 1
ATOM 743 C C . ARG A 1 97 ? -5.832 -7.972 -10.454 1.00 80.94 97 ARG A C 1
ATOM 745 O O . ARG A 1 97 ? -5.875 -7.217 -9.490 1.00 80.94 97 ARG A O 1
ATOM 752 N N . ARG A 1 98 ? -6.199 -9.252 -10.355 1.00 80.75 98 ARG A N 1
ATOM 753 C CA . ARG A 1 98 ? -6.733 -9.858 -9.119 1.00 80.75 98 ARG A CA 1
ATOM 754 C C . ARG A 1 98 ? -5.808 -10.893 -8.484 1.00 80.75 98 ARG A C 1
ATOM 756 O O . ARG A 1 98 ? -6.044 -11.287 -7.346 1.00 80.75 98 ARG A O 1
ATOM 763 N N . GLY A 1 99 ? -4.803 -11.352 -9.227 1.00 86.19 99 GLY A N 1
ATOM 764 C CA . GLY A 1 99 ? -3.842 -12.360 -8.787 1.00 86.19 99 GLY A CA 1
ATOM 765 C C . GLY A 1 99 ? -2.552 -11.747 -8.237 1.00 86.19 99 GLY A C 1
ATOM 766 O O . GLY A 1 99 ? -2.282 -10.573 -8.497 1.00 86.19 99 GLY A O 1
ATOM 767 N N . PRO A 1 100 ? -1.759 -12.534 -7.493 1.00 91.31 100 PRO A N 1
ATOM 768 C CA . PRO A 1 100 ? -0.467 -12.088 -6.994 1.00 91.31 100 PRO A CA 1
ATOM 769 C C . PRO A 1 100 ? 0.510 -11.802 -8.143 1.00 91.31 100 PRO A C 1
ATOM 771 O O . PRO A 1 100 ? 0.510 -12.487 -9.168 1.00 91.31 100 PRO A O 1
ATOM 774 N N . LEU A 1 101 ? 1.360 -10.798 -7.947 1.00 91.50 101 LEU A N 1
ATOM 775 C CA . LEU A 1 101 ? 2.448 -10.435 -8.844 1.00 91.50 101 LEU A CA 1
ATOM 776 C C . LEU A 1 101 ? 3.691 -11.287 -8.581 1.00 91.50 101 LEU A C 1
ATOM 778 O O . LEU A 1 101 ? 4.012 -11.574 -7.423 1.00 91.50 101 LEU A O 1
ATOM 782 N N . PRO A 1 102 ? 4.456 -11.632 -9.630 1.00 94.06 102 PRO A N 1
ATOM 783 C CA . PRO A 1 102 ? 5.829 -12.074 -9.455 1.00 94.06 102 PRO A CA 1
ATOM 784 C C . PRO A 1 102 ? 6.634 -11.008 -8.701 1.00 94.06 102 PRO A C 1
ATOM 786 O O . PRO A 1 102 ? 6.554 -9.819 -9.003 1.00 94.06 102 PRO A O 1
ATOM 789 N N . VAL A 1 103 ? 7.432 -11.447 -7.732 1.00 95.31 103 VAL A N 1
ATOM 790 C CA . VAL A 1 103 ? 8.368 -10.590 -6.995 1.00 95.31 103 VAL A CA 1
ATOM 791 C C . VAL A 1 103 ? 9.747 -10.772 -7.614 1.00 95.31 103 VAL A C 1
ATOM 793 O O . VAL A 1 103 ? 10.173 -11.912 -7.802 1.00 95.31 103 VAL A O 1
ATOM 796 N N . ALA A 1 104 ? 10.433 -9.672 -7.930 1.00 92.62 104 ALA A N 1
ATOM 797 C CA . ALA A 1 104 ? 11.774 -9.715 -8.506 1.00 92.62 104 ALA A CA 1
ATOM 798 C C . ALA A 1 104 ? 12.749 -10.498 -7.607 1.00 92.62 104 ALA A C 1
ATOM 800 O O . ALA A 1 104 ? 12.754 -10.331 -6.384 1.00 92.62 104 ALA A O 1
ATOM 801 N N . ASP A 1 105 ? 13.615 -11.313 -8.210 1.00 91.25 105 ASP A N 1
ATOM 802 C CA . ASP A 1 105 ? 14.496 -12.230 -7.470 1.00 91.25 105 ASP A CA 1
ATOM 803 C C . ASP A 1 105 ? 15.472 -11.511 -6.529 1.00 91.25 105 ASP A C 1
ATOM 805 O O . ASP A 1 105 ? 15.787 -12.010 -5.445 1.00 91.25 105 ASP A O 1
ATOM 809 N N . ILE A 1 106 ? 15.884 -10.290 -6.888 1.00 89.38 106 ILE A N 1
ATOM 810 C CA . ILE A 1 106 ? 16.715 -9.443 -6.026 1.00 89.38 106 ILE A CA 1
ATOM 811 C C . ILE A 1 106 ? 16.024 -9.143 -4.689 1.00 89.38 106 ILE A C 1
ATOM 813 O O . ILE A 1 106 ? 16.662 -9.167 -3.639 1.00 89.38 106 ILE A O 1
ATOM 817 N N . LEU A 1 107 ? 14.706 -8.925 -4.701 1.00 94.12 107 LEU A N 1
ATOM 818 C CA . LEU A 1 107 ? 13.952 -8.668 -3.481 1.00 94.12 107 LEU A CA 1
ATOM 819 C C . LEU A 1 107 ? 13.789 -9.941 -2.659 1.00 94.12 107 LEU A C 1
ATOM 821 O O . LEU A 1 107 ? 13.963 -9.902 -1.450 1.00 94.12 107 LEU A O 1
ATOM 825 N N . ARG A 1 108 ? 13.532 -11.085 -3.299 1.00 90.00 108 ARG A N 1
ATOM 826 C CA . ARG A 1 108 ? 13.438 -12.375 -2.593 1.00 90.00 108 ARG A CA 1
ATOM 827 C C . ARG A 1 108 ? 14.711 -12.718 -1.819 1.00 90.00 108 ARG A C 1
ATOM 829 O O . ARG A 1 108 ? 14.638 -13.399 -0.804 1.00 90.00 108 ARG A O 1
ATOM 836 N N . THR A 1 109 ? 15.855 -12.255 -2.315 1.00 89.81 109 THR A N 1
ATOM 837 C CA . THR A 1 109 ? 17.168 -12.563 -1.742 1.00 89.81 109 THR A CA 1
ATOM 838 C C . THR A 1 109 ? 17.575 -11.576 -0.648 1.00 89.81 109 THR A C 1
ATOM 840 O O . THR A 1 109 ? 18.150 -11.987 0.356 1.00 89.81 109 THR A O 1
ATOM 843 N N . TYR A 1 110 ? 17.300 -10.281 -0.834 1.00 90.56 110 TYR A N 1
ATOM 844 C CA . TYR A 1 110 ? 17.900 -9.225 -0.006 1.00 90.56 110 TYR A CA 1
ATOM 845 C C . TYR A 1 110 ? 16.902 -8.343 0.739 1.00 90.56 110 TYR A C 1
ATOM 847 O O . TYR A 1 110 ? 17.314 -7.527 1.564 1.00 90.56 110 TYR A O 1
ATOM 855 N N . ALA A 1 111 ? 15.609 -8.439 0.440 1.00 92.06 111 ALA A N 1
ATOM 856 C CA . ALA A 1 111 ? 14.633 -7.586 1.088 1.00 92.06 111 ALA A CA 1
ATOM 857 C C . ALA A 1 111 ? 14.279 -8.093 2.486 1.00 92.06 111 ALA A C 1
ATOM 859 O O . ALA A 1 111 ? 13.996 -9.273 2.683 1.00 92.06 111 ALA A O 1
ATOM 860 N N . ASP A 1 112 ? 14.221 -7.163 3.434 1.00 89.75 112 ASP A N 1
ATOM 861 C CA . ASP A 1 112 ? 13.703 -7.409 4.773 1.00 89.75 112 ASP A CA 1
ATOM 862 C C . ASP A 1 112 ? 12.281 -6.843 4.889 1.00 89.75 112 ASP A C 1
ATOM 864 O O . ASP A 1 112 ? 12.054 -5.630 4.782 1.00 89.75 112 ASP A O 1
ATOM 868 N N . GLU A 1 113 ? 11.298 -7.726 5.076 1.00 90.62 113 GLU A N 1
ATOM 869 C CA . GLU A 1 113 ? 9.926 -7.303 5.332 1.00 90.62 113 GLU A CA 1
ATOM 870 C C . GLU A 1 113 ? 9.807 -6.871 6.794 1.00 90.62 113 GLU A C 1
ATOM 872 O O . GLU A 1 113 ? 9.931 -7.680 7.712 1.00 90.62 113 GLU A O 1
ATOM 877 N N . ALA A 1 114 ? 9.461 -5.600 7.022 1.00 87.56 114 ALA A N 1
ATOM 878 C CA . ALA A 1 114 ? 9.163 -5.120 8.367 1.00 87.56 114 ALA A CA 1
ATOM 879 C C . ALA A 1 114 ? 8.161 -6.059 9.079 1.00 87.56 114 ALA A C 1
ATOM 881 O O . ALA A 1 114 ? 7.194 -6.524 8.460 1.00 87.56 114 ALA A O 1
ATOM 882 N N . PRO A 1 115 ? 8.297 -6.305 10.391 1.00 91.88 115 PRO A N 1
ATOM 883 C CA . PRO A 1 115 ? 7.406 -7.218 11.096 1.00 91.88 115 PRO A CA 1
ATOM 884 C C . PRO A 1 115 ? 5.953 -6.741 11.026 1.00 91.88 115 PRO A C 1
ATOM 886 O O . PRO A 1 115 ? 5.666 -5.539 11.000 1.00 91.88 115 PRO A O 1
ATOM 889 N N . VAL A 1 116 ? 5.018 -7.691 10.989 1.00 93.75 116 VAL A N 1
ATOM 890 C CA . VAL A 1 116 ? 3.590 -7.379 11.103 1.00 93.75 116 VAL A CA 1
ATOM 891 C C . VAL A 1 116 ? 3.347 -6.759 12.490 1.00 93.75 116 VAL A C 1
ATOM 893 O O . VAL A 1 116 ? 3.842 -7.292 13.488 1.00 93.75 116 VAL A O 1
ATOM 896 N N . PRO A 1 117 ? 2.601 -5.644 12.598 1.00 94.12 117 PRO A N 1
ATOM 897 C CA . PRO A 1 117 ? 2.299 -5.030 13.886 1.00 94.12 117 PRO A CA 1
ATOM 898 C C . PRO A 1 117 ? 1.662 -6.027 14.860 1.00 94.12 117 PRO A C 1
ATOM 900 O O . PRO A 1 117 ? 0.710 -6.724 14.509 1.00 94.12 117 PRO A O 1
ATOM 903 N N . ARG A 1 118 ? 2.143 -6.055 16.109 1.00 95.69 118 ARG A N 1
ATOM 904 C CA . ARG A 1 118 ? 1.682 -7.010 17.135 1.00 95.69 118 ARG A CA 1
ATOM 905 C C . ARG A 1 118 ? 0.167 -6.984 17.342 1.00 95.69 118 ARG A C 1
ATOM 907 O O . ARG A 1 118 ? -0.440 -8.038 17.474 1.00 95.69 118 ARG A O 1
ATOM 914 N N . ASP A 1 119 ? -0.449 -5.802 17.313 1.00 95.06 119 ASP A N 1
ATOM 915 C CA . ASP A 1 119 ? -1.905 -5.664 17.451 1.00 95.06 119 ASP A CA 1
ATOM 916 C C . ASP A 1 119 ? -2.675 -6.338 16.308 1.00 95.06 119 ASP A C 1
ATOM 918 O O . ASP A 1 119 ? -3.748 -6.890 16.538 1.00 95.06 119 ASP A O 1
ATOM 922 N N . VAL A 1 120 ? -2.129 -6.319 15.087 1.00 96.69 120 VAL A N 1
ATOM 923 C CA . VAL A 1 120 ? -2.720 -6.998 13.923 1.00 96.69 120 VAL A CA 1
ATOM 924 C C . VAL A 1 120 ? -2.605 -8.508 14.087 1.00 96.69 120 VAL A C 1
ATOM 926 O O . VAL A 1 120 ? -3.571 -9.211 13.821 1.00 96.69 120 VAL A O 1
ATOM 929 N N . VAL A 1 121 ? -1.468 -9.007 14.580 1.00 97.06 121 VAL A N 1
ATOM 930 C CA . VAL A 1 121 ? -1.297 -10.436 14.891 1.00 97.06 121 VAL A CA 1
ATOM 931 C C . VAL A 1 121 ? -2.275 -10.876 15.986 1.00 97.06 121 VAL A C 1
ATOM 933 O O . VAL A 1 121 ? -2.924 -11.905 15.853 1.00 97.06 121 VAL A O 1
ATOM 936 N N . ALA A 1 122 ? -2.423 -10.079 17.047 1.00 97.12 122 ALA A N 1
ATOM 937 C CA . ALA A 1 122 ? -3.240 -10.433 18.204 1.00 97.12 122 ALA A CA 1
ATOM 938 C C . ALA A 1 122 ? -4.756 -10.320 17.962 1.00 97.12 122 ALA A C 1
ATOM 940 O O . ALA A 1 122 ? -5.529 -11.051 18.574 1.00 97.12 122 ALA A O 1
ATOM 941 N N . ARG A 1 123 ? -5.203 -9.372 17.126 1.00 97.50 123 ARG A N 1
ATOM 942 C CA . ARG A 1 123 ? -6.631 -9.014 16.982 1.00 97.50 123 ARG A CA 1
ATOM 943 C C . ARG A 1 123 ? -7.159 -9.121 15.551 1.00 97.50 123 ARG A C 1
ATOM 945 O O . ARG A 1 123 ? -8.331 -8.829 15.310 1.00 97.50 123 ARG A O 1
ATOM 952 N N . GLY A 1 124 ? -6.304 -9.465 14.593 1.00 97.62 124 GLY A N 1
ATOM 953 C CA . GLY A 1 124 ? -6.576 -9.299 13.169 1.00 97.62 124 GLY A CA 1
ATOM 954 C C . GLY A 1 124 ? -6.585 -7.828 12.735 1.00 97.62 124 GLY A C 1
ATOM 955 O O . GLY A 1 124 ? -6.579 -6.902 13.550 1.00 97.62 124 GLY A O 1
ATOM 956 N N . LEU A 1 125 ? -6.642 -7.602 11.419 1.00 97.50 125 LEU A N 1
ATOM 957 C CA . LEU A 1 125 ? -6.651 -6.267 10.805 1.00 97.50 125 LEU A CA 1
ATOM 958 C C . LEU A 1 125 ? -7.760 -5.362 11.370 1.00 97.50 125 LEU A C 1
ATOM 960 O O . LEU A 1 125 ? -7.495 -4.266 11.866 1.00 97.50 125 LEU A O 1
ATOM 964 N N . VAL A 1 126 ? -9.012 -5.824 11.316 1.00 98.25 126 VAL A N 1
ATOM 965 C CA . VAL A 1 126 ? -10.173 -5.028 11.748 1.00 98.25 126 VAL A CA 1
ATOM 966 C C . VAL A 1 126 ? -10.140 -4.782 13.256 1.00 98.25 126 VAL A C 1
ATOM 968 O O . VAL A 1 126 ? -10.434 -3.673 13.701 1.00 98.25 126 VAL A O 1
ATOM 971 N N . GLY A 1 127 ? -9.752 -5.785 14.048 1.00 98.12 127 GLY A N 1
ATOM 972 C CA . GLY A 1 127 ? -9.6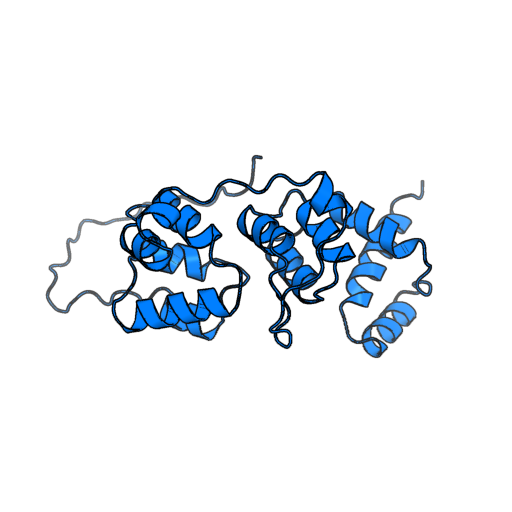16 -5.642 15.496 1.00 98.12 127 GLY A CA 1
ATOM 973 C C . GLY A 1 127 ? -8.538 -4.627 15.877 1.00 98.12 127 GLY A C 1
ATOM 974 O O . GLY A 1 127 ? -8.775 -3.783 16.740 1.00 98.12 127 GLY A O 1
ATOM 975 N N . ALA A 1 128 ? -7.396 -4.634 15.186 1.00 98.25 128 ALA A N 1
ATOM 976 C CA . ALA A 1 128 ? -6.334 -3.650 15.381 1.00 98.25 128 ALA A CA 1
ATOM 977 C C . ALA A 1 128 ? -6.780 -2.228 15.007 1.00 98.25 128 ALA A C 1
ATOM 979 O O . ALA A 1 128 ? -6.565 -1.296 15.780 1.00 98.25 128 ALA A O 1
ATOM 980 N N . LEU A 1 129 ? -7.464 -2.055 13.869 1.00 97.94 129 LEU A N 1
ATOM 981 C CA . LEU A 1 129 ? -8.011 -0.756 13.457 1.00 97.94 129 LEU A CA 1
ATOM 982 C C . LEU A 1 129 ? -9.057 -0.228 14.449 1.00 97.94 129 LEU A C 1
ATOM 984 O O . LEU A 1 129 ? -9.067 0.963 14.758 1.00 97.94 129 LEU A O 1
ATOM 988 N N . ARG A 1 130 ? -9.922 -1.102 14.980 1.00 98.12 130 ARG A N 1
ATOM 989 C CA . ARG A 1 130 ? -10.927 -0.738 15.993 1.00 98.12 130 ARG A CA 1
ATOM 990 C C . ARG A 1 130 ? -10.306 -0.397 17.347 1.00 98.12 130 ARG A C 1
ATOM 992 O O . ARG A 1 130 ? -10.845 0.448 18.053 1.00 98.12 130 ARG A O 1
ATOM 999 N N . ALA A 1 131 ? -9.187 -1.025 17.699 1.00 97.75 131 ALA A N 1
ATOM 1000 C CA . ALA A 1 131 ? -8.477 -0.778 18.950 1.00 97.75 131 ALA A CA 1
ATOM 1001 C C . ALA A 1 131 ? -7.506 0.418 18.889 1.00 97.75 131 ALA A C 1
ATOM 1003 O O . ALA A 1 131 ? -6.916 0.774 19.908 1.00 97.75 131 ALA A O 1
ATOM 1004 N N . ALA A 1 132 ? -7.321 1.041 17.721 1.00 97.19 132 ALA A N 1
ATOM 1005 C CA . ALA A 1 132 ? -6.396 2.155 17.558 1.00 97.19 132 ALA A CA 1
ATOM 1006 C C . ALA A 1 132 ? -6.864 3.405 18.324 1.00 97.19 132 ALA A C 1
ATOM 1008 O O . ALA A 1 132 ? -7.873 4.029 17.991 1.00 97.19 132 ALA A O 1
ATOM 1009 N N . THR A 1 133 ? -6.081 3.812 19.323 1.00 96.06 133 THR A N 1
ATOM 1010 C CA . THR A 1 133 ? -6.346 4.988 20.172 1.00 96.06 133 THR A CA 1
ATOM 1011 C C . THR A 1 133 ? -5.522 6.214 19.780 1.00 96.06 133 THR A C 1
ATOM 1013 O O . THR A 1 133 ? -5.667 7.280 20.372 1.00 96.06 133 THR A O 1
ATOM 1016 N N . SER A 1 134 ? -4.645 6.091 18.782 1.00 96.62 134 SER A N 1
ATOM 1017 C CA . SER A 1 134 ? -3.764 7.169 18.332 1.00 96.62 134 SER A CA 1
ATOM 1018 C C . SER A 1 134 ? -3.481 7.084 16.835 1.00 96.62 134 SER A C 1
ATOM 1020 O O . SER A 1 134 ? -3.578 6.018 16.229 1.00 96.62 134 SER A O 1
ATOM 1022 N N . LEU A 1 135 ? -3.037 8.189 16.227 1.00 96.06 135 LEU A N 1
ATOM 1023 C CA . LEU A 1 135 ? -2.602 8.183 14.823 1.00 96.06 135 LEU A CA 1
ATOM 1024 C C . LEU A 1 135 ? -1.451 7.204 14.555 1.00 96.06 135 LEU A C 1
ATOM 1026 O O . LEU A 1 135 ? -1.388 6.621 13.476 1.00 96.06 135 LEU A O 1
ATOM 1030 N N . LYS A 1 136 ? -0.542 7.010 15.519 1.00 95.62 136 LYS A N 1
ATOM 1031 C CA . LYS A 1 136 ? 0.583 6.072 15.381 1.00 95.62 136 LYS A CA 1
ATOM 1032 C C . LYS A 1 136 ? 0.086 4.628 15.275 1.00 95.62 136 LYS A C 1
ATOM 1034 O O . LYS A 1 136 ? 0.470 3.924 14.346 1.00 95.62 136 LYS A O 1
ATOM 1039 N N . THR A 1 137 ? -0.788 4.214 16.193 1.00 96.75 137 THR A N 1
ATOM 1040 C CA . THR A 1 137 ? -1.374 2.860 16.192 1.00 96.75 137 THR A CA 1
ATOM 1041 C C . THR A 1 137 ? -2.277 2.642 14.978 1.00 96.75 137 THR A C 1
ATOM 1043 O O . THR A 1 137 ? -2.180 1.605 14.330 1.00 96.75 137 THR A O 1
ATOM 1046 N N . ALA A 1 138 ? -3.055 3.655 14.585 1.00 96.69 138 ALA A N 1
ATOM 1047 C CA . ALA A 1 138 ? -3.888 3.616 13.386 1.00 96.69 138 ALA A CA 1
ATOM 1048 C C . ALA A 1 138 ? -3.073 3.447 12.095 1.00 96.69 138 ALA A C 1
ATOM 1050 O O . ALA A 1 138 ? -3.401 2.589 11.283 1.00 96.69 138 ALA A O 1
ATOM 1051 N N . ARG A 1 139 ? -1.990 4.217 11.907 1.00 95.94 139 ARG A N 1
ATOM 1052 C CA . ARG A 1 139 ? -1.098 4.069 10.743 1.00 95.94 139 ARG A CA 1
ATOM 1053 C C . ARG A 1 139 ? -0.403 2.716 10.721 1.00 95.94 139 ARG A C 1
ATOM 1055 O O . ARG A 1 139 ? -0.302 2.112 9.663 1.00 95.94 139 ARG A O 1
ATOM 1062 N N . SER A 1 140 ? 0.045 2.241 11.883 1.00 95.38 140 SER A N 1
ATOM 1063 C CA . SER A 1 140 ? 0.663 0.923 11.995 1.00 95.38 140 SER A CA 1
ATOM 1064 C C . SER A 1 140 ? -0.319 -0.182 11.607 1.00 95.38 140 SER A C 1
ATOM 1066 O O . SER A 1 140 ? 0.032 -1.035 10.809 1.00 95.38 140 SER A O 1
ATOM 1068 N N . ALA A 1 141 ? -1.560 -0.151 12.096 1.00 97.06 141 ALA A N 1
ATOM 1069 C CA . ALA A 1 141 ? -2.580 -1.112 11.683 1.00 97.06 141 ALA A CA 1
ATOM 1070 C C . ALA A 1 141 ? -2.966 -0.953 10.201 1.00 97.06 141 ALA A C 1
ATOM 1072 O O . ALA A 1 141 ? -3.182 -1.941 9.511 1.00 97.06 141 ALA A O 1
ATOM 1073 N N . ALA A 1 142 ? -3.018 0.275 9.681 1.00 96.44 142 ALA A N 1
ATOM 1074 C CA . ALA A 1 142 ? -3.318 0.514 8.274 1.00 96.44 142 ALA A CA 1
ATOM 1075 C C . ALA A 1 142 ? -2.211 0.007 7.336 1.00 96.44 142 ALA A C 1
ATOM 1077 O O . ALA A 1 142 ? -2.524 -0.329 6.202 1.00 96.44 142 ALA A O 1
ATOM 1078 N N . SER A 1 143 ? -0.951 -0.107 7.776 1.00 95.12 143 SER A N 1
ATOM 1079 C CA . SER A 1 143 ? 0.172 -0.519 6.914 1.00 95.12 143 SER A CA 1
ATOM 1080 C C . SER A 1 143 ? 0.152 -1.990 6.481 1.00 95.12 143 SER A C 1
ATOM 1082 O O . SER A 1 143 ? 1.084 -2.452 5.827 1.00 95.12 143 SER A O 1
ATOM 1084 N N . VAL A 1 144 ? -0.856 -2.755 6.901 1.00 96.75 144 VAL A N 1
ATOM 1085 C CA . VAL A 1 144 ? -1.075 -4.147 6.476 1.00 96.75 144 VAL A CA 1
ATOM 1086 C C . VAL A 1 144 ? -2.275 -4.299 5.538 1.00 96.75 144 VAL A C 1
ATOM 1088 O O . VAL A 1 144 ? -2.608 -5.412 5.163 1.00 96.75 144 VAL A O 1
ATOM 1091 N N . VAL A 1 145 ? -2.939 -3.200 5.170 1.00 96.06 145 VAL A N 1
ATOM 1092 C CA . VAL A 1 145 ? -3.948 -3.202 4.102 1.00 96.06 145 VAL A CA 1
ATOM 1093 C C . VAL A 1 145 ? -3.178 -3.065 2.793 1.00 96.06 145 VAL A C 1
ATOM 1095 O O . VAL A 1 145 ? -2.646 -1.986 2.534 1.00 96.06 145 VAL A O 1
ATOM 1098 N N . LEU A 1 146 ? -3.043 -4.147 2.026 1.00 92.56 146 LEU A N 1
ATOM 1099 C CA . LEU A 1 146 ? -2.116 -4.215 0.886 1.00 92.56 146 LEU A CA 1
ATOM 1100 C C . LEU A 1 146 ? -2.817 -4.302 -0.465 1.00 92.56 146 LEU A C 1
ATOM 1102 O O . LEU A 1 146 ? -2.209 -3.976 -1.474 1.00 92.56 146 LEU A O 1
ATOM 1106 N N . GLY A 1 147 ? -4.078 -4.729 -0.502 1.00 89.31 147 GLY A N 1
ATOM 1107 C CA . GLY A 1 147 ? -4.781 -4.866 -1.771 1.00 89.31 147 GLY A CA 1
ATOM 1108 C C . GLY A 1 147 ? -6.295 -4.839 -1.664 1.00 89.31 147 GLY A C 1
ATOM 1109 O O . GLY A 1 147 ? -6.892 -4.623 -0.607 1.00 89.31 147 GLY A O 1
ATOM 1110 N N . HIS A 1 148 ? -6.933 -5.100 -2.803 1.00 87.56 148 HIS A N 1
ATOM 1111 C CA . HIS A 1 148 ? -8.383 -5.047 -2.983 1.00 87.56 148 HIS A CA 1
ATOM 1112 C C . HIS A 1 148 ? -9.176 -5.891 -1.968 1.00 87.56 148 HIS A C 1
ATOM 1114 O O . HIS A 1 148 ? -10.288 -5.523 -1.586 1.00 87.56 148 HIS A O 1
ATOM 1120 N N . GLY A 1 149 ? -8.643 -7.037 -1.530 1.00 90.88 149 GLY A N 1
ATOM 1121 C CA . GLY A 1 149 ? -9.272 -7.880 -0.504 1.00 90.88 149 GLY A CA 1
ATOM 1122 C C . GLY A 1 149 ? -9.334 -7.204 0.868 1.00 90.88 149 GLY A C 1
ATOM 1123 O O . GLY A 1 149 ? -10.398 -7.154 1.492 1.00 90.88 149 GLY A O 1
ATOM 1124 N N . ASP A 1 150 ? -8.224 -6.613 1.302 1.00 94.62 150 ASP A N 1
ATOM 1125 C CA . ASP A 1 150 ? -8.139 -5.911 2.584 1.00 94.62 150 ASP A CA 1
ATOM 1126 C C . ASP A 1 150 ? -9.004 -4.654 2.571 1.00 94.62 150 ASP A C 1
ATOM 1128 O O . ASP A 1 150 ? -9.758 -4.405 3.511 1.00 94.62 150 ASP A O 1
ATOM 1132 N N . TRP A 1 151 ? -8.974 -3.899 1.469 1.00 94.31 151 TRP A N 1
ATOM 1133 C CA . TRP A 1 151 ? -9.818 -2.721 1.297 1.00 94.31 151 TRP A CA 1
ATOM 1134 C C . TRP A 1 151 ? -11.310 -3.058 1.372 1.00 94.31 151 TRP A C 1
ATOM 1136 O O . TRP A 1 151 ? -12.058 -2.364 2.064 1.00 94.31 151 TRP A O 1
ATOM 1146 N N . ARG A 1 152 ? -11.748 -4.155 0.735 1.00 93.88 152 ARG A N 1
ATOM 1147 C CA . ARG A 1 152 ? -13.130 -4.654 0.862 1.00 93.88 152 ARG A CA 1
ATOM 1148 C C . ARG A 1 152 ? -13.471 -5.039 2.300 1.00 93.88 152 ARG A C 1
ATOM 1150 O O . ARG A 1 152 ? -14.555 -4.702 2.772 1.00 93.88 152 ARG A O 1
ATOM 1157 N N . THR A 1 153 ? -12.545 -5.693 2.997 1.00 96.50 153 THR A N 1
ATOM 1158 C CA . THR A 1 153 ? -12.711 -6.101 4.400 1.00 96.50 153 THR A CA 1
ATOM 1159 C C . THR A 1 153 ? -12.869 -4.887 5.316 1.00 96.50 153 THR A C 1
ATOM 1161 O O . THR A 1 153 ? -13.795 -4.828 6.122 1.00 96.50 153 THR A O 1
ATOM 1164 N N . VAL A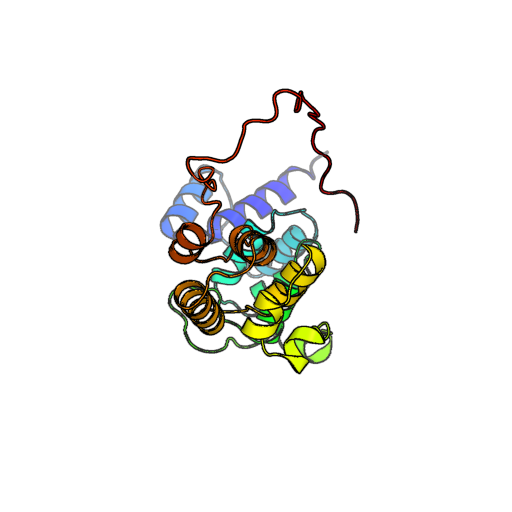 1 154 ? -12.021 -3.870 5.150 1.00 97.00 154 VAL A N 1
ATOM 1165 C CA . VAL A 1 1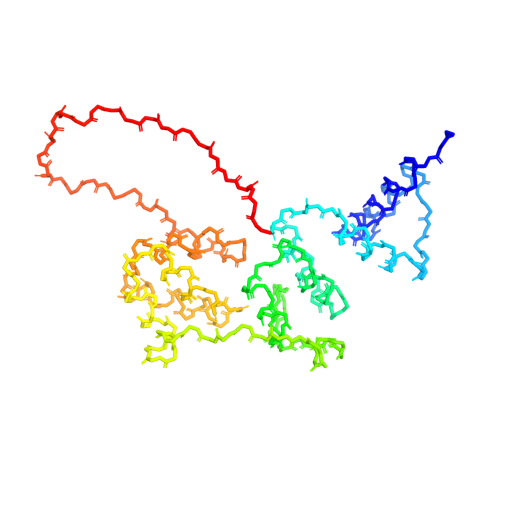54 ? -12.094 -2.603 5.891 1.00 97.00 154 VAL A CA 1
ATOM 1166 C C . VAL A 1 154 ? -13.397 -1.858 5.593 1.00 97.00 154 VAL A C 1
ATOM 1168 O O . VAL A 1 154 ? -14.057 -1.388 6.519 1.00 97.00 154 VAL A O 1
ATOM 1171 N N . ALA A 1 155 ? -13.800 -1.784 4.322 1.00 96.19 155 ALA A N 1
ATOM 1172 C CA . ALA A 1 155 ? -15.041 -1.132 3.912 1.00 96.19 155 ALA A CA 1
ATOM 1173 C C . ALA A 1 155 ? -16.284 -1.818 4.500 1.00 96.19 155 ALA A C 1
ATOM 1175 O O . ALA A 1 155 ? -17.219 -1.142 4.932 1.00 96.19 155 ALA A O 1
ATOM 1176 N N . ALA A 1 156 ? -16.309 -3.155 4.528 1.00 96.88 156 ALA A N 1
ATOM 1177 C CA . ALA A 1 156 ? -17.368 -3.925 5.177 1.00 96.88 156 ALA A CA 1
ATOM 1178 C C . ALA A 1 156 ? -17.394 -3.668 6.690 1.00 96.88 156 ALA A C 1
ATOM 1180 O O . ALA A 1 156 ? -18.431 -3.281 7.227 1.00 96.88 156 ALA A O 1
ATOM 1181 N N . ALA A 1 157 ? -16.238 -3.757 7.350 1.00 96.88 157 ALA A N 1
ATOM 1182 C CA . ALA A 1 157 ? -16.130 -3.549 8.787 1.00 96.88 157 ALA A CA 1
ATOM 1183 C C . ALA A 1 157 ? -16.564 -2.146 9.238 1.00 96.88 157 ALA A C 1
ATOM 1185 O O . ALA A 1 157 ? -17.171 -2.023 10.302 1.00 96.88 157 ALA A O 1
ATOM 1186 N N . ASP A 1 158 ? -16.257 -1.105 8.453 1.00 95.88 158 ASP A N 1
ATOM 1187 C CA . ASP A 1 158 ? -16.669 0.273 8.742 1.00 95.88 158 ASP A CA 1
ATOM 1188 C C . ASP A 1 158 ? -18.176 0.502 8.523 1.00 95.88 158 ASP A C 1
ATOM 1190 O O . ASP A 1 158 ? -18.772 1.307 9.240 1.00 95.88 158 ASP A O 1
ATOM 1194 N N . ARG A 1 159 ? -18.802 -0.225 7.581 1.00 95.31 159 ARG A N 1
ATOM 1195 C CA . ARG A 1 159 ? -20.262 -0.200 7.372 1.00 95.31 159 ARG A CA 1
ATOM 1196 C C . ARG A 1 159 ? -21.015 -0.865 8.519 1.00 95.31 159 ARG A C 1
ATOM 1198 O O . ARG A 1 159 ? -22.024 -0.329 8.960 1.00 95.31 159 ARG A O 1
ATOM 1205 N N . GLU A 1 160 ? -20.522 -2.004 8.999 1.00 96.94 160 GLU A N 1
ATOM 1206 C CA . GLU A 1 160 ? -21.101 -2.709 10.150 1.00 96.94 160 GLU A CA 1
ATOM 1207 C C . GLU A 1 160 ? -20.987 -1.882 11.432 1.00 96.94 160 GLU A C 1
ATOM 1209 O O . GLU A 1 160 ? -21.949 -1.720 12.180 1.00 96.94 160 GLU A O 1
ATOM 1214 N N . ARG A 1 161 ? -19.787 -1.355 11.695 1.00 95.25 161 ARG A N 1
ATOM 1215 C CA . ARG A 1 161 ? -19.512 -0.496 12.841 1.00 95.25 161 ARG A CA 1
ATOM 1216 C C . ARG A 1 161 ? -18.433 0.519 12.471 1.00 95.25 161 ARG A C 1
ATOM 1218 O O . ARG A 1 161 ? -17.288 0.105 12.270 1.00 95.25 161 ARG A O 1
ATOM 1225 N N . PRO A 1 162 ? -18.752 1.826 12.492 1.00 95.12 162 PRO A N 1
ATOM 1226 C CA . PRO A 1 162 ? -17.798 2.894 12.234 1.00 95.12 162 PRO A CA 1
ATOM 1227 C C . PRO A 1 162 ? -16.445 2.683 12.913 1.00 95.12 162 PRO A C 1
ATOM 1229 O O . PRO A 1 162 ? -16.373 2.515 14.135 1.00 95.12 162 PRO A O 1
ATOM 1232 N N . LEU A 1 163 ? -15.370 2.712 12.124 1.00 96.31 163 LEU A N 1
ATOM 1233 C CA . LEU A 1 163 ? -14.008 2.693 12.644 1.00 96.31 163 LEU A CA 1
ATOM 1234 C C . LEU A 1 163 ? -13.714 3.985 13.432 1.00 96.31 163 LEU A C 1
ATOM 1236 O O . LEU A 1 163 ? -14.278 5.043 13.127 1.00 96.31 163 LEU A O 1
ATOM 1240 N N . PRO A 1 164 ? -12.802 3.940 14.424 1.00 95.88 164 PRO A N 1
ATOM 1241 C CA . PRO A 1 164 ? -12.371 5.132 15.147 1.00 95.88 164 PRO A CA 1
ATOM 1242 C C . PRO A 1 164 ? -11.842 6.223 14.209 1.00 95.88 164 PRO A C 1
ATOM 1244 O O . PRO A 1 164 ? -11.237 5.934 13.174 1.00 95.88 164 PRO A O 1
ATOM 1247 N N . GLY A 1 165 ? -12.000 7.492 14.600 1.00 94.62 165 GLY A N 1
ATOM 1248 C CA . GLY A 1 165 ? -11.603 8.641 13.775 1.00 94.62 165 GLY A CA 1
ATOM 1249 C C . GLY A 1 165 ? -10.139 8.602 13.319 1.00 94.62 165 GLY A C 1
ATOM 1250 O O . GLY A 1 165 ? -9.850 8.908 12.165 1.00 94.62 165 GLY A O 1
ATOM 1251 N N . TYR A 1 166 ? -9.220 8.146 14.178 1.00 95.69 166 TYR A N 1
ATOM 1252 C CA . TYR A 1 166 ? -7.809 7.980 13.813 1.00 95.69 166 TYR A CA 1
ATOM 1253 C C . TYR A 1 166 ? -7.591 6.917 12.731 1.00 95.69 166 TYR A C 1
ATOM 1255 O O . TYR A 1 166 ? -6.784 7.136 11.832 1.00 95.69 166 TYR A O 1
ATOM 1263 N N . ALA A 1 167 ? -8.317 5.795 12.791 1.00 96.75 167 ALA A N 1
ATOM 1264 C CA . ALA A 1 167 ? -8.251 4.734 11.787 1.00 96.75 167 ALA A CA 1
ATOM 1265 C C . ALA A 1 167 ? -8.821 5.212 10.447 1.00 96.75 167 ALA A C 1
ATOM 1267 O O . ALA A 1 167 ? -8.164 5.085 9.417 1.00 96.75 167 ALA A O 1
ATOM 1268 N N . ARG A 1 168 ? -9.993 5.857 10.472 1.00 96.19 168 ARG A N 1
ATOM 1269 C CA . ARG A 1 168 ? -10.613 6.466 9.286 1.00 96.19 168 ARG A CA 1
ATOM 1270 C C . ARG A 1 168 ? -9.703 7.486 8.610 1.00 96.19 168 ARG A C 1
ATOM 1272 O O . ARG A 1 168 ? -9.538 7.453 7.394 1.00 96.19 168 ARG A O 1
ATOM 1279 N N . TRP A 1 169 ? -9.069 8.354 9.397 1.00 95.25 169 TRP A N 1
ATOM 1280 C CA . TRP A 1 169 ? -8.103 9.320 8.883 1.00 95.25 169 TRP A CA 1
ATOM 1281 C C . TRP A 1 169 ? -6.858 8.635 8.308 1.00 95.25 169 TRP A C 1
ATOM 1283 O O . TRP A 1 169 ? -6.456 8.950 7.195 1.00 95.25 169 TRP A O 1
ATOM 1293 N N . ALA A 1 170 ? -6.271 7.666 9.020 1.00 95.75 170 ALA A N 1
ATOM 1294 C CA . ALA A 1 170 ? -5.078 6.958 8.553 1.00 95.75 170 ALA A CA 1
ATOM 1295 C C . ALA A 1 170 ? -5.317 6.210 7.232 1.00 95.75 170 ALA A C 1
ATOM 1297 O O . ALA A 1 170 ? -4.421 6.164 6.397 1.00 95.75 170 ALA A O 1
ATOM 1298 N N . LEU A 1 171 ? -6.520 5.665 7.032 1.00 95.75 171 LEU A N 1
ATOM 1299 C CA . LEU A 1 171 ? -6.919 5.010 5.787 1.00 95.75 171 LEU A CA 1
ATOM 1300 C C . LEU A 1 171 ? -7.203 6.019 4.665 1.00 95.75 171 LEU A C 1
ATOM 1302 O O . LEU A 1 171 ? -6.826 5.770 3.527 1.00 95.75 171 LEU A O 1
ATOM 1306 N N . SER A 1 172 ? -7.852 7.153 4.951 1.00 94.38 172 SER A N 1
ATOM 1307 C CA . SER A 1 172 ? -8.286 8.102 3.911 1.00 94.38 172 SER A CA 1
ATOM 1308 C C . SER A 1 172 ? -7.146 8.897 3.273 1.00 94.38 172 SER A C 1
ATOM 1310 O O . SER A 1 172 ? -7.233 9.243 2.092 1.00 94.38 172 SER A O 1
ATOM 1312 N N . VAL A 1 173 ? -6.072 9.158 4.028 1.00 92.38 173 VAL A N 1
ATOM 1313 C CA . VAL A 1 173 ? -4.885 9.886 3.543 1.00 92.38 173 VAL A CA 1
ATOM 1314 C C . VAL A 1 173 ? -3.926 9.024 2.728 1.00 92.38 173 VAL A C 1
ATOM 1316 O O . VAL A 1 173 ? -2.947 9.544 2.195 1.00 92.38 173 VAL A O 1
ATOM 1319 N N . ARG A 1 174 ? -4.174 7.714 2.634 1.00 92.19 174 ARG A N 1
ATOM 1320 C CA . ARG A 1 174 ? -3.352 6.835 1.809 1.00 92.19 174 ARG A CA 1
ATOM 1321 C C . ARG A 1 174 ? -3.589 7.113 0.323 1.00 92.19 174 ARG A C 1
ATOM 1323 O O . ARG A 1 174 ? -4.756 7.253 -0.070 1.00 92.19 174 ARG A O 1
ATOM 1330 N N . PRO A 1 175 ? -2.529 7.171 -0.506 1.00 88.50 175 PRO A N 1
ATOM 1331 C CA . PRO A 1 175 ? -2.687 7.413 -1.937 1.00 88.50 175 PRO A CA 1
ATOM 1332 C C . PRO A 1 175 ? -3.532 6.327 -2.616 1.00 88.50 175 PRO A C 1
ATOM 1334 O O . PRO A 1 175 ? -4.421 6.654 -3.394 1.00 88.50 175 PRO A O 1
ATOM 1337 N N . ASP A 1 176 ? -3.353 5.070 -2.209 1.00 89.06 176 ASP A N 1
ATOM 1338 C CA . ASP A 1 176 ? -4.031 3.886 -2.750 1.00 89.06 176 ASP A CA 1
ATOM 1339 C C . ASP A 1 176 ? -5.416 3.605 -2.128 1.00 89.06 176 ASP A C 1
ATOM 1341 O O . ASP A 1 176 ? -6.027 2.570 -2.384 1.00 89.06 176 ASP A O 1
ATOM 1345 N N . CYS A 1 177 ? -5.938 4.507 -1.288 1.00 91.50 177 CYS A N 1
ATOM 1346 C CA . CYS A 1 177 ? -7.277 4.355 -0.720 1.00 91.50 177 CYS A CA 1
ATOM 1347 C C . CYS A 1 177 ? -8.350 4.461 -1.822 1.00 91.50 177 CYS A C 1
ATOM 1349 O O . CYS A 1 177 ? -8.429 5.511 -2.477 1.00 91.50 177 CYS A O 1
ATOM 1351 N N . PRO A 1 178 ? -9.222 3.444 -2.002 1.00 90.06 178 PRO A N 1
ATOM 1352 C CA . PRO A 1 178 ? -10.249 3.470 -3.037 1.00 90.06 178 PRO A CA 1
ATOM 1353 C C . PRO A 1 178 ? -11.173 4.692 -2.903 1.00 90.06 178 PRO A C 1
ATOM 1355 O O . PRO A 1 178 ? -11.618 4.981 -1.786 1.00 90.06 178 PRO A O 1
ATOM 1358 N N . PRO A 1 179 ? -11.549 5.380 -4.002 1.00 87.88 179 PRO A N 1
ATOM 1359 C CA . PRO A 1 179 ? -12.363 6.599 -3.941 1.00 87.88 179 PRO A CA 1
ATOM 1360 C C . PRO A 1 179 ? -13.677 6.434 -3.167 1.00 87.88 179 PRO A C 1
ATOM 1362 O O . PRO A 1 179 ? -14.030 7.289 -2.354 1.00 87.88 179 PRO A O 1
ATOM 1365 N N . ALA A 1 180 ? -14.365 5.303 -3.353 1.00 87.06 180 ALA A N 1
ATOM 1366 C CA . ALA A 1 180 ? -15.603 4.990 -2.640 1.00 87.06 180 ALA A CA 1
ATOM 1367 C C . ALA A 1 180 ? -15.388 4.877 -1.121 1.00 87.06 180 ALA A C 1
ATOM 1369 O O . ALA A 1 180 ? -16.166 5.419 -0.335 1.00 87.06 180 ALA A O 1
ATOM 1370 N N . LEU A 1 181 ? -14.295 4.231 -0.698 1.00 88.50 181 LEU A N 1
ATOM 1371 C CA . LEU A 1 181 ? -13.958 4.131 0.718 1.00 88.50 181 LEU A CA 1
ATOM 1372 C C . LEU A 1 181 ? -13.529 5.490 1.270 1.00 88.50 181 LEU A C 1
ATOM 1374 O O . LEU A 1 181 ? -13.975 5.870 2.347 1.00 88.50 181 LEU A O 1
ATOM 1378 N N . ARG A 1 182 ? -12.731 6.263 0.525 1.00 91.50 182 ARG A N 1
ATOM 1379 C CA . ARG A 1 182 ? -12.332 7.621 0.913 1.00 91.50 182 ARG A CA 1
ATOM 1380 C C . ARG A 1 182 ? -13.547 8.530 1.126 1.00 91.50 182 ARG A C 1
ATOM 1382 O O . ARG A 1 182 ? -13.544 9.302 2.077 1.00 91.50 182 ARG A O 1
ATOM 1389 N N . ALA A 1 183 ? -14.597 8.403 0.315 1.00 87.94 183 ALA A N 1
ATOM 1390 C CA . ALA A 1 183 ? -15.860 9.117 0.519 1.00 87.94 183 ALA A CA 1
ATOM 1391 C C . ALA A 1 183 ? -16.616 8.646 1.779 1.00 87.94 183 ALA A C 1
ATOM 1393 O O . ALA A 1 183 ? -17.223 9.455 2.480 1.00 87.94 183 ALA A O 1
ATOM 1394 N N . GLN A 1 184 ? -16.549 7.352 2.102 1.00 86.31 184 GLN A N 1
ATOM 1395 C CA . GLN A 1 184 ? -17.172 6.773 3.295 1.00 86.31 184 GLN A CA 1
ATOM 1396 C C . GLN A 1 184 ? -16.453 7.167 4.598 1.00 86.31 184 GLN A C 1
ATOM 1398 O O . GLN A 1 184 ? -17.107 7.566 5.566 1.00 86.31 184 GLN A O 1
ATOM 1403 N N . VAL A 1 185 ? -15.122 7.036 4.635 1.00 82.19 185 VAL A N 1
ATOM 1404 C CA . VAL A 1 185 ? -14.284 7.260 5.829 1.00 82.19 185 VAL A CA 1
ATOM 1405 C C . VAL A 1 185 ? -13.727 8.676 5.929 1.00 82.19 185 VAL A C 1
ATOM 1407 O O . VAL A 1 185 ? -13.156 9.041 6.959 1.00 82.19 185 VAL A O 1
ATOM 1410 N N . GLY A 1 186 ? -13.858 9.466 4.863 1.00 70.88 186 GLY A N 1
ATOM 1411 C CA . GLY A 1 186 ? -13.460 10.864 4.828 1.00 70.88 186 GLY A CA 1
ATOM 1412 C C . GLY A 1 186 ? -14.123 11.653 5.955 1.00 70.88 186 GLY A C 1
ATOM 1413 O O . GLY A 1 186 ? -15.078 11.175 6.575 1.00 70.88 186 GLY A O 1
ATOM 1414 N N . PRO A 1 187 ? -13.613 12.852 6.271 1.00 58.75 187 PRO A N 1
ATOM 1415 C CA . PRO A 1 187 ? -14.145 13.651 7.358 1.00 58.75 187 PRO A CA 1
ATOM 1416 C C . PRO A 1 187 ? -15.612 13.982 7.077 1.00 58.75 187 PRO A C 1
ATOM 1418 O O . PRO A 1 187 ? -15.936 14.981 6.443 1.00 58.75 187 PRO A O 1
ATOM 1421 N N . ARG A 1 188 ? -16.527 13.168 7.612 1.00 53.34 188 ARG A N 1
ATOM 1422 C CA . ARG A 1 188 ? -17.823 13.678 8.018 1.00 53.34 188 ARG A CA 1
ATOM 1423 C C . ARG A 1 188 ? -17.479 14.702 9.076 1.00 53.34 188 ARG A C 1
ATOM 1425 O O . ARG A 1 188 ? -17.026 14.337 10.163 1.00 53.34 188 ARG A O 1
ATOM 1432 N N . VAL A 1 189 ? -17.630 15.979 8.733 1.00 42.53 189 VAL A N 1
ATOM 1433 C CA . VAL A 1 189 ? -17.829 17.010 9.744 1.00 42.53 189 VAL A CA 1
ATOM 1434 C C . VAL A 1 189 ? -18.877 16.412 10.669 1.00 42.53 189 VAL A C 1
ATOM 1436 O O . VAL A 1 189 ? -19.992 16.130 10.231 1.00 42.53 189 VAL A O 1
ATOM 1439 N N . GLN A 1 190 ? -18.490 16.077 11.899 1.00 48.03 190 GLN A N 1
ATOM 1440 C CA . GLN A 1 190 ? -19.478 15.772 12.913 1.00 48.03 190 GLN A CA 1
ATOM 1441 C C . GLN A 1 190 ? -20.236 17.080 13.058 1.00 48.03 190 GLN A C 1
ATOM 1443 O O . GLN A 1 190 ? -19.738 18.014 13.684 1.00 48.03 190 GLN A O 1
ATOM 1448 N N . THR A 1 191 ? -21.382 17.199 12.390 1.00 39.53 191 THR A N 1
ATOM 1449 C CA . THR A 1 191 ? -22.340 18.232 12.732 1.00 39.53 191 THR A CA 1
ATOM 1450 C C . THR A 1 191 ? -22.570 18.041 14.225 1.00 39.53 191 THR A C 1
ATOM 1452 O O . THR A 1 191 ? -22.915 16.925 14.637 1.00 39.53 191 THR A O 1
ATOM 1455 N N . PRO A 1 192 ? -22.259 19.045 15.062 1.00 41.91 192 PRO A N 1
ATOM 1456 C CA . PRO A 1 192 ? -22.470 18.910 16.489 1.00 41.91 192 PRO A CA 1
ATOM 1457 C C . PRO A 1 192 ? -23.917 18.474 16.702 1.00 41.91 192 PRO A C 1
ATOM 1459 O O . PRO A 1 192 ? -24.823 19.001 16.051 1.00 41.91 192 PRO A O 1
ATOM 1462 N N . ARG A 1 193 ? -24.120 17.473 17.569 1.00 43.28 193 ARG A N 1
ATOM 1463 C CA . ARG A 1 193 ? -25.461 17.070 18.008 1.00 43.28 193 ARG A CA 1
ATOM 1464 C C . ARG A 1 193 ? -26.243 18.350 18.337 1.00 43.28 193 ARG A C 1
ATOM 1466 O O . ARG A 1 193 ? -25.712 19.165 19.100 1.00 43.28 193 ARG A O 1
ATOM 1473 N N . PRO A 1 194 ? -27.452 18.553 17.784 1.00 41.84 194 PRO A N 1
ATOM 1474 C CA . PRO A 1 194 ? -28.269 19.691 18.172 1.00 41.84 194 PRO A CA 1
ATOM 1475 C C . PRO A 1 194 ? -28.527 19.562 19.679 1.00 41.84 194 PRO A C 1
ATOM 1477 O O . PRO A 1 194 ? -29.151 18.599 20.114 1.00 41.84 194 PRO A O 1
ATOM 1480 N N . GLY A 1 195 ? -27.933 20.459 20.474 1.00 52.41 195 GLY A N 1
ATOM 1481 C CA . GLY A 1 195 ? -28.041 20.459 21.939 1.00 52.41 195 GLY A CA 1
ATOM 1482 C C . GLY A 1 195 ? -26.730 20.490 22.735 1.00 52.41 195 GLY A C 1
ATOM 1483 O O . GLY A 1 195 ? -26.794 20.598 23.955 1.00 52.41 195 GLY A O 1
ATOM 1484 N N . ALA A 1 196 ? -25.544 20.427 22.115 1.00 49.31 196 ALA A N 1
ATOM 1485 C CA . ALA A 1 196 ? -24.302 20.656 22.865 1.00 49.31 196 ALA A CA 1
ATOM 1486 C C . ALA A 1 196 ? -24.116 22.165 23.158 1.00 49.31 196 ALA A C 1
ATOM 1488 O O . ALA A 1 196 ? -24.121 22.955 22.206 1.00 49.31 196 ALA A O 1
ATOM 1489 N N . PRO A 1 197 ? -23.954 22.590 24.427 1.00 49.50 197 PRO A N 1
ATOM 1490 C CA . PRO A 1 197 ? -23.757 23.997 24.765 1.00 49.50 197 PRO A CA 1
ATOM 1491 C C . PRO A 1 197 ? -22.473 24.518 24.112 1.00 49.50 197 PRO A C 1
ATOM 1493 O O . PRO A 1 197 ? -21.404 23.915 24.224 1.00 49.50 197 PRO A O 1
ATOM 1496 N N . ARG A 1 198 ? -22.590 25.632 23.382 1.00 49.16 198 ARG A N 1
ATOM 1497 C CA . ARG A 1 198 ? -21.443 26.338 22.803 1.00 49.16 198 ARG A CA 1
ATOM 1498 C C . ARG A 1 198 ? -20.662 26.988 23.939 1.00 49.16 198 ARG A C 1
ATOM 1500 O O . ARG A 1 198 ? -21.158 27.927 24.549 1.00 49.16 198 ARG A O 1
ATOM 1507 N N . ASP A 1 199 ? -19.456 26.496 24.192 1.00 55.62 199 ASP A N 1
ATOM 1508 C CA . ASP A 1 199 ? -18.475 27.174 25.035 1.00 55.62 199 ASP A CA 1
ATOM 1509 C C . ASP A 1 199 ? -17.904 28.379 24.254 1.00 55.62 199 ASP A C 1
ATOM 1511 O O . ASP A 1 199 ? -17.281 28.180 23.202 1.00 55.62 199 ASP A O 1
ATOM 1515 N N . PRO A 1 200 ? -18.149 29.628 24.692 1.00 52.06 200 PRO A N 1
ATOM 1516 C CA . PRO A 1 200 ? -17.750 30.827 23.959 1.00 52.06 200 PRO A CA 1
ATOM 1517 C C . PRO A 1 200 ? -16.239 31.114 23.998 1.00 52.06 200 PRO A C 1
ATOM 1519 O O . PRO A 1 200 ? -15.803 32.058 23.346 1.00 52.06 200 PRO A O 1
ATOM 1522 N N . ASN A 1 201 ? -15.420 30.324 24.705 1.00 47.41 201 ASN A N 1
ATOM 1523 C CA . ASN A 1 201 ? -14.021 30.684 24.972 1.00 47.41 201 ASN A CA 1
ATOM 1524 C C . ASN A 1 201 ? -12.956 30.055 24.056 1.00 47.41 201 ASN A C 1
ATOM 1526 O O . ASN A 1 201 ? -11.759 30.169 24.328 1.00 47.41 201 ASN A O 1
ATOM 1530 N N . ARG A 1 202 ? -13.325 29.396 22.950 1.00 47.06 202 ARG A N 1
ATOM 1531 C CA . ARG A 1 202 ? -12.339 28.710 22.091 1.00 47.06 202 ARG A CA 1
ATOM 1532 C C . ARG A 1 202 ? -11.832 29.579 20.937 1.00 47.06 202 ARG A C 1
ATOM 1534 O O . ARG A 1 202 ? -12.061 29.289 19.763 1.00 47.06 202 ARG A O 1
ATOM 1541 N N . THR A 1 203 ? -11.097 30.628 21.288 1.00 46.28 203 THR A N 1
ATOM 1542 C CA . THR A 1 203 ? -10.432 31.535 20.344 1.00 46.28 203 THR A CA 1
ATOM 1543 C C . THR A 1 203 ? -9.035 31.015 19.975 1.00 46.28 203 THR A C 1
ATOM 1545 O O . THR A 1 203 ? -8.163 30.859 20.820 1.00 46.28 203 THR A O 1
ATOM 1548 N N . HIS A 1 204 ? -8.865 30.727 18.684 1.00 47.25 204 HIS A N 1
ATOM 1549 C CA . HIS A 1 204 ? -7.637 30.707 17.875 1.00 47.25 204 HIS A CA 1
ATOM 1550 C C . HIS A 1 204 ? -6.297 30.233 18.478 1.00 47.25 204 HIS A C 1
ATOM 1552 O O . HIS A 1 204 ? -5.554 31.005 19.071 1.00 47.25 204 HIS A O 1
ATOM 1558 N N . VAL A 1 205 ? -5.857 29.040 18.054 1.00 42.00 205 VAL A N 1
ATOM 1559 C CA . VAL A 1 205 ? -4.429 28.782 17.787 1.00 42.00 205 VAL A CA 1
ATOM 1560 C C . VAL A 1 205 ? -4.287 28.256 16.360 1.00 42.00 205 VAL A C 1
ATOM 1562 O O . VAL A 1 205 ? -4.554 27.092 16.062 1.00 42.00 205 VAL A O 1
ATOM 1565 N N . ARG A 1 206 ? -3.901 29.157 15.450 1.00 45.88 206 ARG A N 1
ATOM 1566 C CA . ARG A 1 206 ? -3.312 28.821 14.151 1.00 45.88 206 ARG A CA 1
ATOM 1567 C C . ARG A 1 206 ? -1.822 28.583 14.387 1.00 45.88 206 ARG A C 1
ATOM 1569 O O . ARG A 1 206 ? -1.121 29.538 14.698 1.00 45.88 206 ARG A O 1
ATOM 1576 N N . THR A 1 207 ? -1.328 27.376 14.124 1.00 41.16 207 THR A N 1
ATOM 1577 C CA . THR A 1 207 ? 0.107 27.187 13.870 1.00 41.16 207 THR A CA 1
ATOM 1578 C C . THR A 1 207 ? 0.306 26.309 12.648 1.00 41.16 207 THR A C 1
ATOM 1580 O O . THR A 1 207 ? -0.228 25.207 12.531 1.00 41.16 207 THR A O 1
ATOM 1583 N N . ALA A 1 208 ? 1.035 26.882 11.698 1.00 41.44 208 ALA A N 1
ATOM 1584 C CA . ALA A 1 208 ? 1.281 26.379 10.368 1.00 41.44 208 ALA A CA 1
ATOM 1585 C C . ALA A 1 208 ? 2.356 25.279 10.329 1.00 41.44 208 ALA A C 1
ATOM 1587 O O . ALA A 1 208 ? 3.353 25.320 11.044 1.00 41.44 208 ALA A O 1
ATOM 1588 N N . ARG A 1 209 ? 2.124 24.333 9.413 1.00 43.66 209 ARG A N 1
ATOM 1589 C CA . ARG A 1 209 ? 3.072 23.648 8.516 1.00 43.66 209 ARG A CA 1
ATOM 1590 C C . ARG A 1 209 ? 4.550 23.588 8.944 1.00 43.66 209 ARG A C 1
ATOM 1592 O O . ARG A 1 209 ? 5.309 24.515 8.689 1.00 43.66 209 ARG A O 1
ATOM 1599 N N . ARG A 1 210 ? 4.987 22.390 9.344 1.00 44.22 210 ARG A N 1
ATOM 1600 C CA . ARG A 1 210 ? 6.246 21.769 8.889 1.00 44.22 210 ARG A CA 1
ATOM 1601 C C . ARG A 1 210 ? 6.025 20.262 8.789 1.00 44.22 210 ARG A C 1
ATOM 1603 O O . ARG A 1 210 ? 5.803 19.613 9.803 1.00 44.22 210 ARG A O 1
ATOM 1610 N N . PHE A 1 211 ? 6.065 19.710 7.582 1.00 39.09 211 PHE A N 1
ATOM 1611 C CA . PHE A 1 211 ? 6.171 18.267 7.373 1.00 39.09 211 PHE A CA 1
ATOM 1612 C C . PHE A 1 211 ? 7.144 18.017 6.218 1.00 39.09 211 PHE A C 1
ATOM 1614 O O . PHE A 1 211 ? 7.115 18.752 5.235 1.00 39.09 211 PHE A O 1
ATOM 1621 N N . CYS A 1 212 ? 7.993 17.002 6.402 1.00 42.66 212 CYS A N 1
ATOM 1622 C CA . CYS A 1 212 ? 9.064 16.512 5.522 1.00 42.66 212 CYS A CA 1
ATOM 1623 C C . CYS A 1 212 ? 10.446 17.194 5.655 1.00 42.66 212 CYS A C 1
ATOM 1625 O O . CYS A 1 212 ? 10.969 17.806 4.730 1.00 42.66 212 CYS A O 1
ATOM 1627 N N . ARG A 1 213 ? 11.090 16.983 6.812 1.00 39.69 213 ARG A N 1
ATOM 1628 C CA . ARG A 1 213 ? 12.542 16.733 6.919 1.00 39.69 213 ARG A CA 1
ATOM 1629 C C . ARG A 1 213 ? 12.749 15.547 7.869 1.00 39.69 213 ARG A C 1
ATOM 1631 O O . ARG A 1 213 ? 12.161 15.563 8.948 1.00 39.69 213 ARG A O 1
ATOM 1638 N N . ARG A 1 214 ? 13.645 14.624 7.486 1.00 42.94 214 ARG A N 1
ATOM 1639 C CA . ARG A 1 214 ? 14.007 13.334 8.124 1.00 42.94 214 ARG A CA 1
ATOM 1640 C C . ARG A 1 214 ? 12.987 12.222 7.827 1.00 42.94 214 ARG A C 1
ATOM 1642 O O . ARG A 1 214 ? 11.796 12.460 7.974 1.00 42.94 214 ARG A O 1
ATOM 1649 N N . ALA A 1 215 ? 13.365 11.024 7.395 1.00 42.50 215 ALA A N 1
ATOM 1650 C CA . ALA A 1 215 ? 14.648 10.320 7.427 1.00 42.50 215 ALA A CA 1
ATOM 1651 C C . ALA A 1 215 ? 15.020 9.802 6.034 1.00 42.50 215 ALA A C 1
ATOM 1653 O O . ALA A 1 215 ? 14.080 9.592 5.237 1.00 42.50 215 ALA A O 1
#

Radius of gyration: 21.3 Å; chains: 1; bounding box: 58×44×57 Å

pLDDT: mean 79.32, std 18.95, range [39.09, 98.25]

Secondary structure (DSSP, 8-state):
---HHHHHHHHHHHHGGGS-HHHHHHHHHHHTPPPPPTTHHHHHHHHHHHS---HHHHHHHHTT--HHHHHHHHH-TT--HHHHHHHHTT---STT--SPPPPPHHHHHH--PPPPPHHHHHHHHHHHHHH--SHHHHHHHHTT--SHHHHHHHHHHHHHS---HHHHHHHHTSTT--HHHHHHHS-------TT----TT--------------

Sequence (215 aa):
MHDSNSMDQRAVGFLLRLIDTEAAVRVRRHIGAPPPGANERRVAHAVLQQIMVPPSVLVWILEEDDPELNAAVYGHPCADPTMRRAVLRGAPFGPDRRGPLPVADILRTYADEAPVPRDVVARGLVGALRAATSLKTARSAASVVLGHGDWRTVAAADRERPLPGYARWALSVRPDCPPALRAQVGPRVQTPRPGAPRDPNRTHVRTARRFCRRA

Foldseek 3Di:
DDDVVPLVLLCLLVVLVLDDPVSSVVVCVVVVRDDDDPCSLVVNLVSQQVDDDDVLVLLSQQLVLDQSSLVSSLNHPNNDLLSVQLLLQQEHSHPPDDDRGDHDVVCVVDPDRDDQDPQCVVQNLLGQQQPDPDLVSLLSSLSPQRYDVSLVVNQVSCVVPNGDLSNLVSLLPDSSRDPVSVVVSPDPPPPDDVPDDDDPPDDDDDDDDDDDDDD